Protein AF-A0A7S2TX72-F1 (afdb_monomer)

Structure (mmCIF, N/CA/C/O backbone):
data_AF-A0A7S2TX72-F1
#
_entry.id   AF-A0A7S2TX72-F1
#
loop_
_atom_site.group_PDB
_atom_site.id
_atom_site.type_symbol
_atom_site.label_atom_id
_atom_site.label_alt_id
_atom_site.label_comp_id
_atom_site.label_asym_id
_atom_site.label_entity_id
_atom_site.label_seq_id
_atom_site.pdbx_PDB_ins_code
_atom_site.Cartn_x
_atom_site.Cartn_y
_atom_site.Cartn_z
_atom_site.occupancy
_atom_site.B_iso_or_equiv
_atom_site.auth_seq_id
_atom_site.auth_comp_id
_atom_site.auth_asym_id
_atom_site.auth_atom_id
_atom_site.pdbx_PDB_model_num
ATOM 1 N N . MET A 1 1 ? -23.166 -24.183 99.548 1.00 55.03 1 MET A N 1
ATOM 2 C CA . MET A 1 1 ? -23.058 -23.152 98.494 1.00 55.03 1 MET A CA 1
ATOM 3 C C . MET A 1 1 ? -22.513 -23.726 97.187 1.00 55.03 1 MET A C 1
ATOM 5 O O . MET A 1 1 ? -23.093 -23.444 96.156 1.00 55.03 1 MET A O 1
ATOM 9 N N . GLU A 1 2 ? -21.540 -24.645 97.210 1.00 54.38 2 GLU A N 1
ATOM 10 C CA . GLU A 1 2 ? -20.914 -25.221 95.994 1.00 54.38 2 GLU A CA 1
ATOM 11 C C . GLU A 1 2 ? -21.801 -26.074 95.058 1.00 54.38 2 GLU A C 1
ATOM 13 O O . GLU A 1 2 ? -21.396 -26.366 93.934 1.00 54.38 2 GLU A O 1
ATOM 18 N N . LYS A 1 3 ? -22.979 -26.539 95.501 1.00 51.25 3 LYS A N 1
ATOM 19 C CA . LYS A 1 3 ? -23.916 -27.285 94.632 1.00 51.25 3 LYS A CA 1
ATOM 20 C C . LYS A 1 3 ? -24.693 -26.355 93.693 1.00 51.25 3 LYS A C 1
ATOM 22 O O . LYS A 1 3 ? -24.923 -26.713 92.548 1.00 51.25 3 LYS A O 1
ATOM 27 N N . PHE A 1 4 ? -25.017 -25.153 94.167 1.00 48.91 4 PHE A N 1
ATOM 28 C CA . PHE A 1 4 ? -25.791 -24.156 93.427 1.00 48.91 4 PHE A CA 1
ATOM 29 C C . PHE A 1 4 ? -24.972 -23.535 92.284 1.00 48.91 4 PHE A C 1
ATOM 31 O O . PHE A 1 4 ? -25.450 -23.404 91.166 1.00 48.91 4 PHE A O 1
ATOM 38 N N . GLU A 1 5 ? -23.687 -23.267 92.527 1.00 58.50 5 GLU A N 1
ATOM 39 C CA . GLU A 1 5 ? -22.758 -22.766 91.500 1.00 58.50 5 GLU A CA 1
ATOM 40 C C . GLU A 1 5 ? -22.446 -23.808 90.412 1.00 58.50 5 GLU A C 1
ATOM 42 O O . GLU A 1 5 ? -22.116 -23.456 89.279 1.00 58.50 5 GLU A O 1
ATOM 47 N N . ARG A 1 6 ? -22.554 -25.102 90.746 1.00 59.12 6 ARG A N 1
ATOM 48 C CA . ARG A 1 6 ? -22.407 -26.204 89.787 1.00 59.12 6 ARG A CA 1
ATOM 49 C C . ARG A 1 6 ? -23.615 -26.302 88.861 1.00 59.12 6 ARG A C 1
ATOM 51 O O . ARG A 1 6 ? -23.429 -26.414 87.654 1.00 59.12 6 ARG A O 1
ATOM 58 N N . GLU A 1 7 ? -24.818 -26.184 89.418 1.00 65.56 7 GLU A N 1
ATOM 59 C CA . GLU A 1 7 ? -26.067 -26.178 88.649 1.00 65.56 7 GLU A CA 1
ATOM 60 C C . GLU A 1 7 ? -26.154 -24.974 87.699 1.00 65.56 7 GLU A C 1
ATOM 62 O O . GLU A 1 7 ? -26.543 -25.139 86.544 1.00 65.56 7 GLU A O 1
ATOM 67 N N . ASP A 1 8 ? -25.726 -23.781 88.124 1.00 66.62 8 ASP A N 1
ATOM 68 C CA . ASP A 1 8 ? -25.697 -22.602 87.243 1.00 66.62 8 ASP A CA 1
ATOM 69 C C . ASP A 1 8 ? -24.671 -22.745 86.110 1.00 66.62 8 ASP A C 1
ATOM 71 O O . ASP A 1 8 ? -24.939 -22.373 84.967 1.00 66.62 8 ASP A O 1
ATOM 75 N N . ARG A 1 9 ? -23.514 -23.363 86.381 1.00 63.34 9 ARG A N 1
ATOM 76 C CA . ARG A 1 9 ? -22.505 -23.629 85.347 1.00 63.34 9 ARG A CA 1
ATOM 77 C C . ARG A 1 9 ? -22.974 -24.694 84.346 1.00 63.34 9 ARG A C 1
ATOM 79 O O . ARG A 1 9 ? -22.676 -24.579 83.159 1.00 63.34 9 ARG A O 1
ATOM 86 N N . GLU A 1 10 ? -23.734 -25.695 84.790 1.00 69.62 10 GLU A N 1
ATOM 87 C CA . GLU A 1 10 ? -24.364 -26.699 83.918 1.00 69.62 10 GLU A CA 1
ATOM 88 C C . GLU A 1 10 ? -25.493 -26.104 83.056 1.00 69.62 10 GLU A C 1
ATOM 90 O O . GLU A 1 10 ? -25.615 -26.443 81.875 1.00 69.62 10 GLU A O 1
ATOM 95 N N . ARG A 1 11 ? -26.271 -25.156 83.594 1.00 69.12 11 ARG A N 1
ATOM 96 C CA . ARG A 1 11 ? -27.276 -24.391 82.833 1.00 6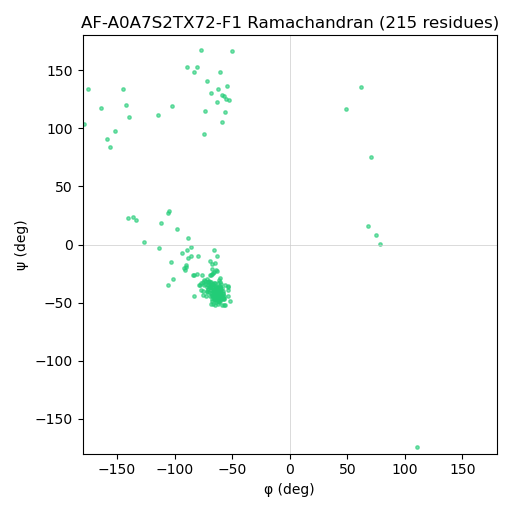9.12 11 ARG A CA 1
ATOM 97 C C . ARG A 1 11 ? -26.650 -23.482 81.775 1.00 69.12 11 ARG A C 1
ATOM 99 O O . ARG A 1 11 ? -27.145 -23.399 80.656 1.00 69.12 11 ARG A O 1
ATOM 106 N N . GLU A 1 12 ? -25.526 -22.844 82.085 1.00 70.44 12 GLU A N 1
ATOM 107 C CA . GLU A 1 12 ? -24.802 -22.024 81.108 1.00 70.44 12 GLU A CA 1
ATOM 108 C C . GLU A 1 12 ? -24.187 -22.894 79.994 1.00 70.44 12 GLU A C 1
ATOM 110 O O . GLU A 1 12 ? -24.259 -22.545 78.817 1.00 70.44 12 GLU A O 1
ATOM 115 N N . LEU A 1 13 ? -23.651 -24.072 80.339 1.00 69.81 13 LEU A N 1
ATOM 116 C CA . LEU A 1 13 ? -23.113 -25.044 79.377 1.00 69.81 13 LEU A CA 1
ATOM 117 C C . LEU A 1 13 ? -24.187 -25.622 78.448 1.00 69.81 13 LEU A C 1
ATOM 119 O O . LEU A 1 13 ? -23.927 -25.814 77.262 1.00 69.81 13 LEU A O 1
ATOM 123 N N . THR A 1 14 ? -25.383 -25.905 78.964 1.00 70.25 14 THR A N 1
ATOM 124 C CA . THR A 1 14 ? -26.517 -26.372 78.147 1.00 70.25 14 THR A CA 1
ATOM 125 C C . THR A 1 14 ? -27.001 -25.277 77.207 1.00 70.25 14 THR A C 1
ATOM 127 O O . THR A 1 14 ? -27.122 -25.531 76.014 1.00 70.25 14 THR A O 1
ATOM 130 N N . ARG A 1 15 ? -27.110 -24.033 77.685 1.00 71.25 15 ARG A N 1
ATOM 131 C CA . ARG A 1 15 ? -27.443 -22.873 76.847 1.00 71.25 15 ARG A CA 1
ATOM 132 C C . ARG A 1 15 ? -26.394 -22.591 75.766 1.00 71.25 15 ARG A C 1
ATOM 134 O O . ARG A 1 15 ? -26.743 -22.190 74.658 1.00 71.25 15 ARG A O 1
ATOM 141 N N . GLN A 1 16 ? -25.109 -22.791 76.067 1.00 67.00 16 GLN A N 1
ATOM 142 C CA . GLN A 1 16 ? -24.036 -22.682 75.072 1.00 67.00 16 GLN A CA 1
ATOM 143 C C . GLN A 1 16 ? -24.106 -23.807 74.036 1.00 67.00 16 GLN A C 1
ATOM 145 O O . GLN A 1 16 ? -23.957 -23.531 72.849 1.00 67.00 16 GLN A O 1
ATOM 150 N N . LYS A 1 17 ? -24.389 -25.046 74.457 1.00 72.25 17 LYS A N 1
ATOM 151 C CA . LYS A 1 17 ? -24.581 -26.180 73.543 1.00 72.25 17 LYS A CA 1
ATOM 152 C C . LYS A 1 17 ? -25.817 -26.023 72.658 1.00 72.25 17 LYS A C 1
ATOM 154 O O . LYS A 1 17 ? -25.730 -26.336 71.480 1.00 72.25 17 LYS A O 1
ATOM 159 N N . GLU A 1 18 ? -26.925 -25.504 73.184 1.00 71.44 18 GLU A N 1
ATOM 160 C CA . GLU A 1 18 ? -28.140 -25.220 72.407 1.00 71.44 18 GLU A CA 1
ATOM 161 C C . GLU A 1 18 ? -27.897 -24.132 71.358 1.00 71.44 18 GLU A C 1
ATOM 163 O O . GLU A 1 18 ? -28.209 -24.341 70.192 1.00 71.44 18 GLU A O 1
ATOM 168 N N . LYS A 1 19 ? -27.231 -23.025 71.720 1.00 70.44 19 LYS A N 1
ATOM 169 C CA . LYS A 1 19 ? -26.829 -21.994 70.744 1.00 70.44 19 LYS A CA 1
ATOM 170 C C . LYS A 1 19 ? -25.887 -22.533 69.670 1.00 70.44 19 LYS A C 1
ATOM 172 O O . LYS A 1 19 ? -25.960 -22.117 68.519 1.00 70.44 19 LYS A O 1
ATOM 177 N N . GLN A 1 20 ? -24.975 -23.429 70.043 1.00 62.97 20 GLN A N 1
ATOM 178 C CA . GLN A 1 20 ? -24.049 -24.043 69.096 1.00 62.97 20 GLN A CA 1
ATOM 179 C C . GLN A 1 20 ? -24.775 -25.031 68.165 1.00 62.97 20 GLN A C 1
ATOM 181 O O . GLN A 1 20 ? -24.458 -25.074 66.981 1.00 62.97 20 GLN A O 1
ATOM 186 N N . ALA A 1 21 ? -25.789 -25.742 68.671 1.00 65.38 21 ALA A N 1
ATOM 187 C CA . ALA A 1 21 ? -26.648 -26.630 67.893 1.00 65.38 21 ALA A CA 1
ATOM 188 C C . ALA A 1 21 ? -27.613 -25.873 66.959 1.00 65.38 21 ALA A C 1
ATOM 190 O O . ALA A 1 21 ? -27.825 -26.324 65.839 1.00 65.38 21 ALA A O 1
ATOM 191 N N . GLU A 1 22 ? -28.149 -24.714 67.360 1.00 62.81 22 GLU A N 1
ATOM 192 C CA . GLU A 1 22 ? -28.963 -23.852 66.481 1.00 62.81 22 GLU A CA 1
ATOM 193 C C . GLU A 1 22 ? -28.146 -23.325 65.291 1.00 62.81 22 GLU A C 1
ATOM 195 O O . GLU A 1 22 ? -28.600 -23.401 64.154 1.00 62.81 22 GLU A O 1
ATOM 200 N N . VAL A 1 23 ? -26.907 -22.872 65.523 1.00 60.38 23 VAL A N 1
ATOM 201 C CA . VAL A 1 23 ? -25.998 -22.422 64.449 1.00 60.38 23 VAL A CA 1
ATOM 202 C C . VAL A 1 23 ? -25.602 -23.575 63.516 1.00 60.38 23 VAL A C 1
ATOM 204 O O . VAL A 1 23 ? -25.399 -23.371 62.319 1.00 60.38 23 VAL A O 1
ATOM 207 N N . GLU A 1 24 ? -25.478 -24.794 64.044 1.00 59.03 24 GLU A N 1
ATOM 208 C CA . GLU A 1 24 ? -25.181 -25.989 63.248 1.00 59.03 24 GLU A CA 1
ATOM 209 C C . GLU A 1 24 ? -26.400 -26.465 62.439 1.00 59.03 24 GLU A C 1
ATOM 211 O O . GLU A 1 24 ? -26.236 -26.886 61.292 1.00 59.03 24 GLU A O 1
ATOM 216 N N . ALA A 1 25 ? -27.615 -26.321 62.979 1.00 59.06 25 ALA A N 1
ATOM 217 C CA . ALA A 1 25 ? -28.864 -26.618 62.282 1.00 59.06 25 ALA A CA 1
ATOM 218 C C . ALA A 1 25 ? -29.099 -25.662 61.098 1.00 59.06 25 ALA A C 1
ATOM 220 O O . ALA A 1 25 ? -29.320 -26.135 59.983 1.00 59.06 25 ALA A O 1
ATOM 221 N N . ASP A 1 26 ? -28.917 -24.354 61.304 1.00 57.09 26 ASP A N 1
ATOM 222 C CA . ASP A 1 26 ? -29.048 -23.312 60.267 1.00 57.09 26 ASP A CA 1
ATOM 223 C C . ASP A 1 26 ? -28.005 -23.504 59.140 1.00 57.09 26 ASP A C 1
ATOM 225 O O . ASP A 1 26 ? -28.278 -23.397 57.943 1.00 57.09 26 ASP A O 1
ATOM 229 N N . ARG A 1 27 ? -26.791 -23.942 59.506 1.00 55.19 27 ARG A N 1
ATOM 230 C CA . ARG A 1 27 ? -25.743 -24.312 58.541 1.00 55.19 27 ARG A CA 1
ATOM 231 C C . ARG A 1 27 ? -26.067 -25.591 57.763 1.00 55.19 27 ARG A C 1
ATOM 233 O O . ARG A 1 27 ? -25.634 -25.725 56.619 1.00 55.19 27 ARG A O 1
ATOM 240 N N . SER A 1 28 ? -26.769 -26.544 58.372 1.00 55.97 28 SER A N 1
ATOM 241 C CA . SER A 1 28 ? -27.140 -27.805 57.720 1.00 55.97 28 SER A CA 1
ATOM 242 C C . SER A 1 28 ? -28.285 -27.637 56.717 1.00 55.97 28 SER A C 1
ATOM 244 O O . SER A 1 28 ? -28.268 -28.288 55.674 1.00 55.97 28 SER A O 1
ATOM 246 N N . GLU A 1 29 ? -29.205 -26.702 56.968 1.00 57.62 29 GLU A N 1
ATOM 247 C CA . GLU A 1 29 ? -30.320 -26.374 56.074 1.00 57.62 29 GLU A CA 1
ATOM 248 C C . GLU A 1 29 ? -29.820 -25.687 54.790 1.00 57.62 29 GLU A C 1
ATOM 250 O O . GLU A 1 29 ? -30.125 -26.141 53.686 1.00 57.62 29 GLU A O 1
ATOM 255 N N . ALA A 1 30 ? -28.895 -24.727 54.916 1.00 53.88 30 ALA A N 1
ATOM 256 C CA . ALA A 1 30 ? -28.241 -24.071 53.776 1.00 53.88 30 ALA A CA 1
ATOM 257 C C . ALA A 1 30 ? -27.420 -25.030 52.880 1.00 53.88 30 ALA A C 1
ATOM 259 O O . ALA A 1 30 ? -27.290 -24.819 51.673 1.00 53.88 30 ALA A O 1
ATOM 260 N N . VAL A 1 31 ? -26.856 -26.106 53.443 1.00 56.62 31 VAL A N 1
ATOM 261 C CA . VAL A 1 31 ? -26.100 -27.122 52.679 1.00 56.62 31 VAL A CA 1
ATOM 262 C C . VAL A 1 31 ? -27.030 -28.119 51.976 1.00 56.62 31 VAL A C 1
ATOM 264 O O . VAL A 1 31 ? -26.643 -28.709 50.963 1.00 56.62 31 VAL A O 1
ATOM 267 N N . GLN A 1 32 ? -28.245 -28.317 52.491 1.00 53.38 32 GLN A N 1
ATOM 268 C CA . GLN A 1 32 ? -29.269 -29.145 51.856 1.00 53.38 32 GLN A CA 1
ATOM 269 C C . GLN A 1 32 ? -29.892 -28.410 50.655 1.00 53.38 32 GLN A C 1
ATOM 271 O O . GLN A 1 32 ? -30.042 -29.008 49.593 1.00 53.38 32 GLN A O 1
ATOM 276 N N . GLU A 1 33 ? -30.129 -27.100 50.780 1.00 51.88 33 GLU A N 1
ATOM 277 C CA . GLU A 1 33 ? -30.650 -26.234 49.710 1.00 51.88 33 GLU A CA 1
ATOM 278 C C . GLU A 1 33 ? -29.655 -26.070 48.540 1.00 51.88 33 GLU A C 1
ATOM 280 O O . GLU A 1 33 ? -30.043 -26.072 47.373 1.00 51.88 33 GLU A O 1
ATOM 285 N N . ALA A 1 34 ? -28.347 -26.064 48.823 1.00 55.19 34 ALA A N 1
ATOM 286 C CA . ALA A 1 34 ? -27.298 -26.047 47.797 1.00 55.19 34 ALA A CA 1
ATOM 287 C C . ALA A 1 34 ? -27.181 -27.354 46.981 1.00 55.19 34 ALA A C 1
ATOM 289 O O . ALA A 1 34 ? -26.515 -27.366 45.947 1.00 55.19 34 ALA A O 1
ATOM 290 N N . LYS A 1 35 ? -27.792 -28.461 47.428 1.00 58.03 35 LYS A N 1
ATOM 291 C CA . LYS A 1 35 ? -27.783 -29.749 46.706 1.00 58.03 35 LYS A CA 1
ATOM 292 C C . LYS A 1 35 ? -28.969 -29.928 45.756 1.00 58.03 35 LYS A C 1
ATOM 294 O O . LYS A 1 35 ? -28.861 -30.741 44.842 1.00 58.03 35 LYS A O 1
ATOM 299 N N . ASP A 1 36 ? -30.049 -29.171 45.950 1.00 47.56 36 ASP A N 1
ATOM 300 C CA . ASP A 1 36 ? -31.221 -29.161 45.061 1.00 47.56 36 ASP A CA 1
ATOM 301 C C . ASP A 1 36 ? -31.094 -28.140 43.917 1.00 47.56 36 ASP A C 1
ATOM 303 O O . ASP A 1 36 ? -31.822 -28.218 42.925 1.00 47.56 36 ASP A O 1
ATOM 307 N N . MET A 1 37 ? -30.109 -27.238 43.981 1.00 54.28 37 MET A N 1
ATOM 308 C CA . MET A 1 37 ? -29.624 -26.551 42.788 1.00 54.28 37 MET A CA 1
ATOM 309 C C . MET A 1 37 ? -28.787 -27.543 41.982 1.00 54.28 37 MET A C 1
ATOM 311 O O . MET A 1 37 ? -27.608 -27.771 42.251 1.00 54.28 37 MET A O 1
ATOM 315 N N . GLY A 1 38 ? -29.436 -28.186 41.009 1.00 50.72 38 GLY A N 1
ATOM 316 C CA . GLY A 1 38 ? -28.776 -29.020 40.008 1.00 50.72 38 GLY A CA 1
ATOM 317 C C . GLY A 1 38 ? -27.586 -28.303 39.348 1.00 50.72 38 GLY A C 1
ATOM 318 O O . GLY A 1 38 ? -27.434 -27.089 39.487 1.00 50.72 38 GLY A O 1
ATOM 319 N N . PRO A 1 39 ? -26.722 -29.036 38.623 1.00 48.78 39 PRO A N 1
ATOM 320 C CA . PRO A 1 39 ? -25.542 -28.448 38.006 1.00 48.78 39 PRO A CA 1
ATOM 321 C C . PRO A 1 39 ? -25.976 -27.299 37.097 1.00 48.78 39 PRO A C 1
ATOM 323 O O . PRO A 1 39 ? -26.658 -27.525 36.097 1.00 48.78 39 PRO A O 1
ATOM 326 N N . ILE A 1 40 ? -25.594 -26.078 37.468 1.00 52.38 40 ILE A N 1
ATOM 327 C CA . ILE A 1 40 ? -25.682 -24.904 36.605 1.00 52.38 40 ILE A CA 1
ATOM 328 C C . ILE A 1 40 ? -24.831 -25.248 35.384 1.00 52.38 40 ILE A C 1
ATOM 330 O O . ILE A 1 40 ? -23.611 -25.347 35.477 1.00 52.38 40 ILE A O 1
ATOM 334 N N . LYS A 1 41 ? -25.498 -25.553 34.272 1.00 50.31 41 LYS A N 1
ATOM 335 C CA . LYS A 1 41 ? -24.888 -26.051 33.035 1.00 50.31 41 LYS A CA 1
ATOM 336 C C . LYS A 1 41 ? -24.977 -25.041 31.889 1.00 50.31 41 LYS A C 1
ATOM 338 O O . LYS A 1 41 ? -24.840 -25.435 30.741 1.00 50.31 41 LYS A O 1
ATOM 343 N N . GLU A 1 42 ? -25.223 -23.770 32.200 1.00 48.16 42 GLU A N 1
ATOM 344 C CA . GLU A 1 42 ? -25.534 -22.731 31.204 1.00 48.16 42 GLU A CA 1
ATOM 345 C C . GLU A 1 42 ? -24.869 -21.374 31.503 1.00 48.16 42 GLU A C 1
ATOM 347 O O . GLU A 1 42 ? -25.352 -20.351 31.043 1.00 48.16 42 GLU A O 1
ATOM 352 N N . PHE A 1 43 ? -23.771 -21.323 32.268 1.00 43.72 43 PHE A N 1
ATOM 353 C CA . PHE A 1 43 ? -23.080 -20.044 32.529 1.00 43.72 43 PHE A CA 1
ATOM 354 C C . PHE A 1 43 ? -21.672 -19.940 31.919 1.00 43.72 43 PHE A C 1
ATOM 356 O O . PHE A 1 43 ? -21.049 -18.893 32.001 1.00 43.72 43 PHE A O 1
ATOM 363 N N . GLU A 1 44 ? -21.171 -20.997 31.274 1.00 46.81 44 GLU A N 1
ATOM 364 C CA . GLU A 1 44 ? -19.840 -20.984 30.639 1.00 46.81 44 GLU A CA 1
ATOM 365 C C . GLU A 1 44 ? -19.875 -20.604 29.142 1.00 46.81 44 GLU A C 1
ATOM 367 O O . GLU A 1 44 ? -18.820 -20.386 28.562 1.00 46.81 44 GLU A O 1
ATOM 372 N N . GLU A 1 45 ? -21.052 -20.467 28.512 1.00 43.94 45 GLU A N 1
ATOM 373 C CA . GLU A 1 45 ? -21.161 -20.066 27.091 1.00 43.94 45 GLU A CA 1
ATOM 374 C C . GLU A 1 45 ? -21.269 -18.537 26.879 1.00 43.94 45 GLU A C 1
ATOM 376 O O . GLU A 1 45 ? -20.954 -18.060 25.793 1.00 43.94 45 GLU A O 1
ATOM 381 N N . GLU A 1 46 ? -21.650 -17.741 27.890 1.00 41.81 46 GLU A N 1
ATOM 382 C CA . GLU A 1 46 ? -21.762 -16.272 27.745 1.00 41.81 46 GLU A CA 1
ATOM 383 C C . GLU A 1 46 ? -20.418 -15.529 27.908 1.00 41.81 46 GLU A C 1
ATOM 385 O O . GLU A 1 46 ? -20.240 -14.462 27.323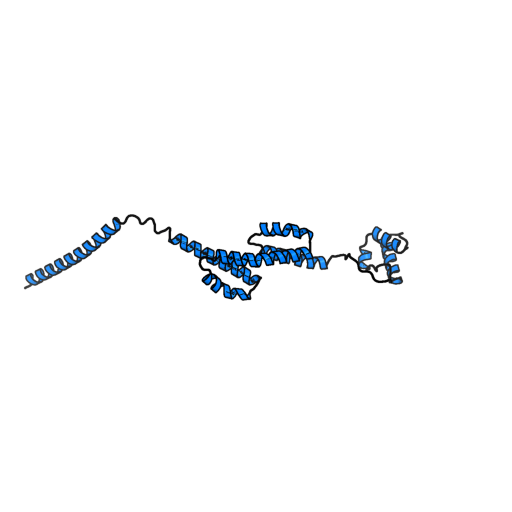 1.00 41.81 46 GLU A O 1
ATOM 390 N N . GLU A 1 47 ? -19.445 -16.078 28.648 1.00 45.88 47 GLU A N 1
ATOM 391 C CA . GLU A 1 47 ? -18.111 -15.458 28.786 1.00 45.88 47 GLU A CA 1
ATOM 392 C C . GLU A 1 47 ? -17.227 -15.650 27.534 1.00 45.88 47 GLU A C 1
ATOM 394 O O . GLU A 1 47 ? -16.386 -14.796 27.250 1.00 45.88 47 GLU A O 1
ATOM 399 N N . GLU A 1 48 ? -17.434 -16.708 26.736 1.00 46.66 48 GLU A N 1
ATOM 400 C CA . GLU A 1 48 ? -16.661 -16.946 25.502 1.00 46.66 48 GLU A CA 1
ATOM 401 C C . GLU A 1 48 ? -17.023 -15.973 24.358 1.00 46.66 48 GLU A C 1
ATOM 403 O O . GLU A 1 48 ? -16.155 -15.630 23.550 1.00 46.66 48 GLU A O 1
ATOM 408 N N . GLU A 1 49 ? -18.264 -15.472 24.287 1.00 47.84 49 GLU A N 1
ATOM 409 C CA . GLU A 1 49 ? -18.669 -14.514 23.242 1.00 47.84 49 GLU A CA 1
ATOM 410 C C . GLU A 1 49 ? -18.085 -13.103 23.460 1.00 47.84 49 GLU A C 1
ATOM 412 O O . GLU A 1 49 ? -17.772 -12.411 22.486 1.00 47.84 49 GLU A O 1
ATOM 417 N N . GLU A 1 50 ? -17.876 -12.667 24.710 1.00 50.44 50 GLU A N 1
ATOM 418 C CA . GLU A 1 50 ? -17.315 -11.334 24.985 1.00 50.44 50 GLU A CA 1
ATOM 419 C C . GLU A 1 50 ? -15.805 -11.239 24.693 1.00 50.44 50 GLU A C 1
ATOM 421 O O . GLU A 1 50 ? -15.331 -10.174 24.277 1.00 50.44 50 GLU A O 1
ATOM 426 N N . GLU A 1 51 ? -15.032 -12.322 24.846 1.00 54.19 51 GLU A N 1
ATOM 427 C CA . GLU A 1 51 ? -13.593 -12.295 24.546 1.00 54.19 51 GLU A CA 1
ATOM 428 C C . GLU A 1 51 ? -13.312 -12.177 23.033 1.00 54.19 51 GLU A C 1
ATOM 430 O O . GLU A 1 51 ? -12.466 -11.370 22.624 1.00 54.19 51 GLU A O 1
ATOM 435 N N . GLU A 1 52 ? -14.067 -12.879 22.177 1.00 57.72 52 GLU A N 1
ATOM 436 C CA . GLU A 1 52 ? -13.878 -12.875 20.713 1.00 57.72 52 GLU A CA 1
ATOM 437 C C . GLU A 1 52 ? -14.059 -11.484 20.075 1.00 57.72 52 GLU A C 1
ATOM 439 O O . GLU A 1 52 ? -13.353 -11.104 19.126 1.00 57.72 52 GLU A O 1
ATOM 444 N N . ASP A 1 53 ? -15.015 -10.704 20.578 1.00 65.75 53 ASP A N 1
ATOM 445 C CA . ASP A 1 53 ? -15.313 -9.376 20.048 1.00 65.75 53 ASP A CA 1
ATOM 446 C C . ASP A 1 53 ? -14.204 -8.370 20.379 1.00 65.75 53 ASP A C 1
ATOM 448 O O . ASP A 1 53 ? -13.881 -7.497 19.562 1.00 65.75 53 ASP A O 1
ATOM 452 N N . THR A 1 54 ? -13.539 -8.518 21.528 1.00 75.38 54 THR A N 1
ATOM 453 C CA . THR A 1 54 ? -12.415 -7.645 21.898 1.00 75.38 54 THR A CA 1
ATOM 454 C C . THR A 1 54 ? -11.178 -7.883 21.026 1.00 75.38 54 THR A C 1
ATOM 456 O O . THR A 1 54 ? -10.521 -6.916 20.615 1.00 75.38 54 THR A O 1
ATOM 459 N N . GLU A 1 55 ? -10.898 -9.132 20.639 1.00 81.44 55 GLU A N 1
ATOM 460 C CA . GLU A 1 55 ? -9.783 -9.462 19.745 1.00 81.44 55 GLU A CA 1
ATOM 461 C C . GLU A 1 55 ? -9.978 -8.885 18.335 1.00 81.44 55 GLU A C 1
ATOM 463 O O . GLU A 1 55 ? -9.058 -8.277 17.767 1.00 81.44 55 GLU A O 1
ATOM 468 N N . LYS A 1 56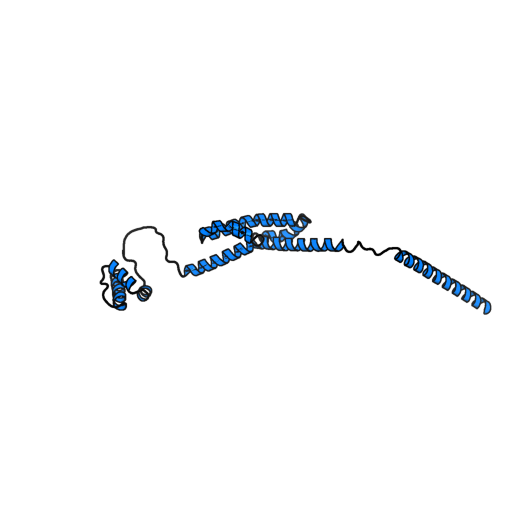 ? -11.190 -9.001 17.772 1.00 83.62 56 LYS A N 1
ATOM 469 C CA . LYS A 1 56 ? -11.528 -8.415 16.460 1.00 83.62 56 LYS A CA 1
ATOM 470 C C . LYS A 1 56 ? -11.361 -6.899 16.467 1.00 83.62 56 LYS A C 1
ATOM 472 O O . LYS A 1 56 ? -10.784 -6.334 15.533 1.00 83.62 56 LYS A O 1
ATOM 477 N N . VAL A 1 57 ? -11.813 -6.225 17.526 1.00 85.81 57 VAL A N 1
ATOM 478 C CA . VAL A 1 57 ? -11.662 -4.770 17.692 1.00 85.81 57 VAL A CA 1
ATOM 479 C C . VAL A 1 57 ? -10.186 -4.366 17.685 1.00 85.81 57 VAL A C 1
ATOM 481 O O . VAL A 1 57 ? -9.809 -3.404 17.001 1.00 85.81 57 VAL A O 1
ATOM 484 N N . GLU A 1 58 ? -9.322 -5.111 18.378 1.00 87.50 58 GLU A N 1
ATOM 485 C CA . GLU A 1 58 ? -7.879 -4.876 18.325 1.00 87.50 58 GLU A CA 1
ATOM 486 C C . GLU A 1 58 ? -7.289 -5.099 16.927 1.00 87.50 58 GLU A C 1
ATOM 488 O O . GLU A 1 58 ? -6.425 -4.327 16.492 1.00 87.50 58 GLU A O 1
ATOM 493 N N . GLU A 1 59 ? -7.724 -6.136 16.209 1.00 87.69 59 GLU A N 1
ATOM 494 C CA . GLU A 1 59 ? -7.258 -6.411 14.850 1.00 87.69 59 GLU A CA 1
ATOM 495 C C . GLU A 1 59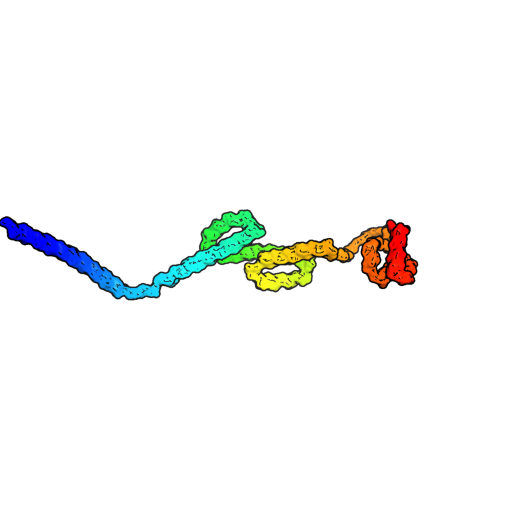 ? -7.631 -5.265 13.897 1.00 87.69 59 GLU A C 1
ATOM 497 O O . GLU A 1 59 ? -6.774 -4.769 13.155 1.00 87.69 59 GLU A O 1
ATOM 502 N N . TYR A 1 60 ? -8.871 -4.769 13.966 1.00 89.25 60 TYR A N 1
ATOM 503 C CA . TYR A 1 60 ? -9.320 -3.610 13.190 1.00 89.25 60 TYR A CA 1
ATOM 504 C C . TYR A 1 60 ? -8.525 -2.356 13.539 1.00 89.25 60 TYR A C 1
ATOM 506 O O . TYR A 1 60 ? -8.054 -1.651 12.642 1.00 89.25 60 TYR A O 1
ATOM 514 N N . ARG A 1 61 ? -8.277 -2.102 14.828 1.00 89.88 61 ARG A N 1
ATOM 515 C CA . ARG A 1 61 ? -7.436 -0.984 15.277 1.00 89.88 61 ARG A CA 1
ATOM 516 C C . ARG A 1 61 ? -6.031 -1.071 14.681 1.00 89.88 61 ARG A C 1
ATOM 518 O O . ARG A 1 61 ? -5.521 -0.070 14.166 1.00 89.88 61 ARG A O 1
ATOM 525 N N . LYS A 1 62 ? -5.408 -2.255 14.704 1.00 90.56 62 LYS A N 1
ATOM 526 C CA . LYS A 1 62 ? -4.079 -2.508 14.117 1.00 90.56 62 LYS A CA 1
ATOM 527 C C . LYS A 1 62 ? -4.097 -2.283 12.597 1.00 90.56 62 LYS A C 1
ATOM 529 O O . LYS A 1 62 ? -3.236 -1.554 12.095 1.00 90.56 62 LYS A O 1
ATOM 534 N N . LYS A 1 63 ? -5.094 -2.816 11.877 1.00 86.81 63 LYS A N 1
ATOM 535 C CA . LYS A 1 63 ? -5.281 -2.632 10.420 1.00 86.81 63 LYS A CA 1
ATOM 536 C C . LYS A 1 63 ? -5.441 -1.157 10.040 1.00 86.81 63 LYS A C 1
ATOM 538 O O . LYS A 1 63 ? -4.682 -0.643 9.215 1.00 86.81 63 LYS A O 1
ATOM 543 N N . ILE A 1 64 ? -6.361 -0.447 10.692 1.00 88.62 64 ILE A N 1
ATOM 544 C CA . ILE A 1 64 ? -6.644 0.974 10.442 1.00 88.62 64 ILE A CA 1
ATOM 545 C C . ILE A 1 64 ? -5.415 1.837 10.746 1.00 88.62 64 ILE A C 1
ATOM 547 O O . ILE A 1 64 ? -5.043 2.706 9.954 1.00 88.62 64 ILE A O 1
ATOM 551 N N . THR A 1 65 ? -4.733 1.570 11.862 1.00 90.88 65 THR A N 1
ATOM 552 C CA . THR A 1 65 ? -3.506 2.282 12.239 1.00 90.88 65 THR A CA 1
ATOM 553 C C . THR A 1 65 ? -2.409 2.102 11.193 1.00 90.88 65 THR A C 1
ATOM 555 O O . THR A 1 65 ? -1.740 3.072 10.831 1.00 90.88 65 THR A O 1
ATOM 558 N N . ALA A 1 66 ? -2.215 0.882 10.684 1.00 87.44 66 ALA A N 1
ATOM 559 C CA . ALA A 1 66 ? -1.229 0.602 9.643 1.00 87.44 66 ALA A CA 1
ATOM 560 C C . ALA A 1 66 ? -1.546 1.352 8.338 1.00 87.44 66 ALA A C 1
ATOM 562 O O . ALA A 1 66 ? -0.647 1.950 7.738 1.00 87.44 66 ALA A O 1
ATOM 563 N N . LEU A 1 67 ? -2.823 1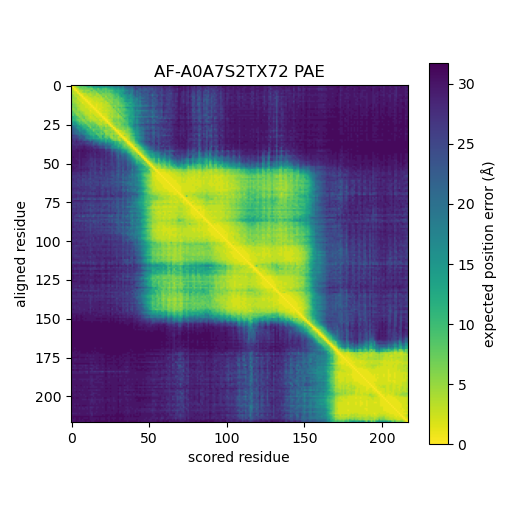.394 7.941 1.00 85.75 67 LEU A N 1
ATOM 564 C CA . LEU A 1 67 ? -3.282 2.154 6.776 1.00 85.75 67 LEU A CA 1
ATOM 565 C C . LEU A 1 67 ? -3.032 3.657 6.950 1.00 85.75 67 LEU A C 1
ATOM 567 O O . LEU A 1 67 ? -2.392 4.276 6.096 1.00 85.75 67 LEU A O 1
ATOM 571 N N . TYR A 1 68 ? -3.451 4.253 8.069 1.00 89.69 68 TYR A N 1
ATOM 572 C CA . TYR A 1 68 ? -3.229 5.682 8.291 1.00 89.69 68 TYR A CA 1
ATOM 573 C C . TYR A 1 68 ? -1.749 6.037 8.373 1.00 89.69 68 TYR A C 1
ATOM 575 O O . TYR A 1 68 ? -1.333 6.979 7.709 1.00 89.69 68 TYR A O 1
ATOM 583 N N . LYS A 1 69 ? -0.912 5.258 9.067 1.00 88.69 69 LYS A N 1
ATOM 584 C CA . LYS A 1 69 ? 0.541 5.507 9.104 1.00 88.69 69 LYS A CA 1
ATOM 585 C C . LYS A 1 69 ? 1.160 5.604 7.706 1.00 88.69 69 LYS A C 1
ATOM 587 O O . LYS A 1 69 ? 2.077 6.396 7.508 1.00 88.69 69 LYS A O 1
ATOM 592 N N . ARG A 1 70 ? 0.664 4.822 6.740 1.00 81.56 70 ARG A N 1
ATOM 593 C CA . ARG A 1 70 ? 1.204 4.788 5.375 1.00 81.56 70 ARG A CA 1
ATOM 594 C 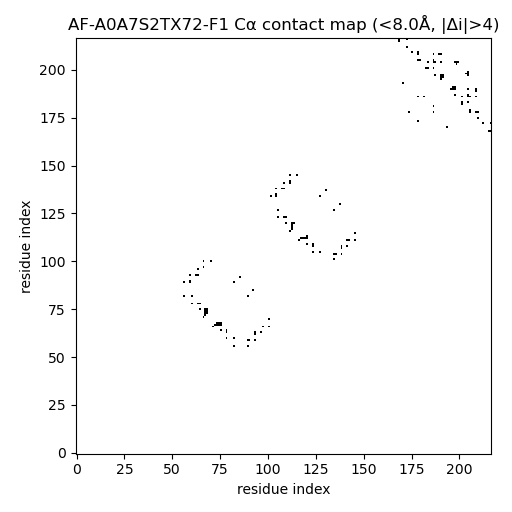C . ARG A 1 70 ? 0.663 5.896 4.477 1.00 81.56 70 ARG A C 1
ATOM 596 O O . ARG A 1 70 ? 1.434 6.481 3.722 1.00 81.56 70 ARG A O 1
ATOM 603 N N . PHE A 1 71 ? -0.644 6.148 4.511 1.00 84.44 71 PHE A N 1
ATOM 604 C CA . PHE A 1 71 ? -1.288 7.061 3.560 1.00 84.44 71 PHE A CA 1
ATOM 605 C C . PHE A 1 71 ? -1.569 8.450 4.136 1.00 84.44 71 PHE A C 1
ATOM 607 O O . PHE A 1 71 ? -1.593 9.420 3.382 1.00 84.44 71 PHE A O 1
ATOM 614 N N . ASN A 1 72 ? -1.809 8.561 5.444 1.00 86.69 72 ASN A N 1
ATOM 615 C CA . ASN A 1 72 ? -2.076 9.829 6.119 1.00 86.69 72 ASN A CA 1
ATOM 616 C C . ASN A 1 72 ? -1.730 9.759 7.625 1.00 86.69 72 ASN A C 1
ATOM 618 O O . ASN A 1 72 ? -2.621 9.521 8.451 1.00 86.69 72 ASN A O 1
ATOM 622 N N . PRO A 1 73 ? -0.456 9.970 8.006 1.00 89.56 73 PRO A N 1
ATOM 623 C CA . PRO A 1 73 ? -0.013 9.813 9.391 1.00 89.56 73 PRO A CA 1
ATOM 624 C C . PRO A 1 73 ? -0.681 10.803 10.355 1.00 89.56 73 PRO A C 1
ATOM 626 O O . PRO A 1 73 ? -0.813 10.504 11.539 1.00 89.56 73 PRO A O 1
ATOM 629 N N . SER A 1 74 ? -1.179 11.943 9.864 1.00 90.69 74 SER A N 1
ATOM 630 C CA . SER A 1 74 ? -1.908 12.924 10.677 1.00 90.69 74 SER A CA 1
ATOM 631 C C . SER A 1 74 ? -3.219 12.378 11.249 1.00 90.69 74 SER A C 1
ATOM 633 O O . SER A 1 74 ? -3.704 12.897 12.246 1.00 90.69 74 SER A O 1
ATOM 635 N N . LYS A 1 75 ? -3.790 11.327 10.645 1.00 87.81 75 LYS A N 1
ATOM 636 C CA . LYS A 1 75 ? -5.039 10.692 11.089 1.00 87.81 75 LYS A CA 1
ATOM 637 C C . LYS A 1 75 ? -4.843 9.567 12.106 1.00 87.81 75 LYS A C 1
ATOM 639 O O . LYS A 1 75 ? -5.823 9.054 12.628 1.00 87.81 75 LYS A O 1
ATOM 644 N N . VAL A 1 76 ? -3.599 9.199 12.421 1.00 89.88 76 VAL A N 1
ATOM 645 C CA . VAL A 1 76 ? -3.301 8.111 13.368 1.00 89.88 76 VAL A CA 1
ATOM 646 C C . VAL A 1 76 ? -3.764 8.453 14.789 1.00 89.88 76 VAL A C 1
ATOM 648 O O . VAL A 1 76 ? -4.255 7.576 15.488 1.00 89.88 76 VAL A O 1
ATOM 651 N N . GLY A 1 77 ? -3.668 9.722 15.201 1.00 90.75 77 GLY A N 1
ATOM 652 C CA . GLY A 1 77 ? -4.163 10.167 16.511 1.00 90.75 77 GLY A CA 1
ATOM 653 C C . GLY A 1 77 ? -5.688 10.097 16.652 1.00 90.75 77 GLY A C 1
ATOM 654 O O . GLY A 1 77 ? -6.191 9.921 17.756 1.00 90.75 77 GLY A O 1
ATOM 655 N N . ASP A 1 78 ? -6.420 10.157 15.535 1.00 90.38 78 ASP A N 1
ATOM 656 C CA . ASP A 1 78 ? -7.886 10.095 15.522 1.00 90.38 78 ASP A CA 1
ATOM 657 C C . ASP A 1 78 ? -8.414 8.652 15.650 1.00 90.38 78 ASP A C 1
ATOM 659 O O . ASP A 1 78 ? -9.619 8.458 15.820 1.00 90.38 78 ASP A O 1
ATOM 663 N N . VAL A 1 79 ? -7.544 7.634 15.556 1.00 90.44 79 VAL A N 1
ATOM 664 C CA . VAL A 1 79 ? -7.951 6.218 15.529 1.00 90.44 79 VAL A CA 1
ATOM 665 C C . VAL A 1 79 ? -8.700 5.831 16.797 1.00 90.44 79 VAL A C 1
ATOM 667 O O . VAL A 1 79 ? -9.767 5.242 16.689 1.00 90.44 79 VAL A O 1
ATOM 670 N N . GLU A 1 80 ? -8.219 6.225 17.978 1.00 90.31 80 GLU A N 1
ATOM 671 C CA . GLU A 1 80 ? -8.897 5.920 19.248 1.00 90.31 80 GLU A CA 1
ATOM 672 C C . GLU A 1 80 ? -10.324 6.481 19.288 1.00 90.31 80 GLU A C 1
ATOM 674 O O . GLU A 1 80 ? -11.273 5.781 19.637 1.00 90.31 80 GLU A O 1
ATOM 679 N N . GLY A 1 81 ? -10.497 7.732 18.852 1.00 90.31 81 GLY A N 1
ATOM 680 C CA . GLY A 1 81 ? -11.811 8.370 18.786 1.00 90.31 81 GLY A CA 1
ATOM 681 C C . GLY A 1 81 ? -12.730 7.732 17.742 1.00 90.31 81 GLY A C 1
ATOM 682 O O . GLY A 1 81 ? -13.941 7.648 17.951 1.00 90.31 81 GLY A O 1
ATOM 683 N N . LEU A 1 82 ? -12.171 7.252 16.626 1.00 89.12 82 LEU A N 1
ATOM 684 C CA . LEU A 1 82 ? -12.918 6.510 15.611 1.00 89.12 82 LEU A CA 1
ATOM 685 C C . LEU A 1 82 ? -13.378 5.148 16.133 1.00 89.12 82 LEU A C 1
ATOM 687 O O . LEU A 1 82 ? -14.545 4.820 15.938 1.00 89.12 82 LEU A O 1
ATOM 691 N N . MET A 1 83 ? -12.520 4.401 16.833 1.00 88.50 83 MET A N 1
ATOM 692 C CA . MET A 1 83 ? -12.904 3.121 17.437 1.00 88.50 83 MET A CA 1
ATOM 693 C C . MET A 1 83 ? -14.032 3.317 18.456 1.00 88.50 83 MET A C 1
ATOM 695 O O . MET A 1 83 ? -15.027 2.603 18.412 1.00 88.50 83 MET A O 1
ATOM 699 N N . LEU A 1 84 ? -13.950 4.354 19.298 1.00 88.88 84 LEU A N 1
ATOM 700 C CA . LEU A 1 84 ? -14.999 4.650 20.278 1.00 88.88 84 LEU A CA 1
ATOM 701 C C . LEU A 1 84 ? -16.335 5.030 19.613 1.00 88.88 84 LEU A C 1
ATOM 703 O O . LEU A 1 84 ? -17.402 4.590 20.033 1.00 88.88 84 LEU A O 1
ATOM 707 N N . LYS A 1 85 ? -16.285 5.851 18.556 1.00 90.94 85 LYS A N 1
ATOM 708 C CA . LYS A 1 85 ? -17.476 6.321 17.829 1.00 90.94 85 LYS A CA 1
ATOM 709 C C . LYS A 1 85 ? -18.161 5.212 17.029 1.00 90.94 85 LYS A C 1
ATOM 711 O O . LYS A 1 85 ? -19.372 5.270 16.822 1.00 90.94 85 LYS A O 1
ATOM 716 N N . TYR A 1 86 ? -17.387 4.246 16.546 1.00 89.88 86 TYR A N 1
ATOM 717 C CA . TYR A 1 86 ? -17.861 3.125 15.740 1.00 89.88 86 TYR A CA 1
ATOM 718 C C . TYR A 1 86 ? -17.884 1.811 16.529 1.00 89.88 86 TYR A C 1
ATOM 720 O O . TYR A 1 86 ? -17.812 0.756 15.907 1.00 89.88 86 TYR A O 1
ATOM 728 N N . LYS A 1 87 ? -18.035 1.866 17.863 1.00 86.06 87 LYS A N 1
ATOM 729 C CA . LYS A 1 87 ? -18.153 0.665 18.697 1.00 86.06 87 LYS A CA 1
ATOM 730 C C . LYS A 1 87 ? -19.302 -0.234 18.203 1.00 86.06 87 LYS A C 1
ATOM 732 O O . LYS A 1 87 ? -20.425 0.249 18.033 1.00 86.06 87 LYS A O 1
ATOM 737 N N . GLY A 1 88 ? -19.017 -1.505 17.928 1.00 84.19 88 GLY A N 1
ATOM 738 C CA . GLY A 1 88 ? -19.938 -2.483 17.323 1.00 84.19 88 GLY A CA 1
ATOM 739 C C . GLY A 1 88 ? -20.179 -2.308 15.811 1.00 84.19 88 GLY A C 1
ATOM 740 O O . GLY A 1 88 ? -21.085 -2.912 15.237 1.00 84.19 88 GLY A O 1
ATOM 741 N N . LYS A 1 89 ? -19.434 -1.419 15.144 1.00 87.50 89 LYS A N 1
ATOM 742 C CA . LYS A 1 89 ? -19.469 -1.153 13.689 1.00 87.50 89 LYS A CA 1
ATOM 743 C C . LYS A 1 89 ? -18.058 -1.016 13.104 1.00 87.50 89 LYS A C 1
ATOM 745 O O . LYS A 1 89 ? -17.876 -0.388 12.056 1.00 87.50 89 LYS A O 1
ATOM 750 N N . GLU A 1 90 ? -17.069 -1.595 13.766 1.00 88.88 90 GLU A N 1
ATOM 751 C CA . GLU A 1 90 ? -15.649 -1.540 13.435 1.00 88.88 90 GLU A CA 1
ATOM 752 C C . GLU A 1 90 ? -15.376 -2.182 12.076 1.00 88.88 90 GLU A C 1
ATOM 754 O O . GLU A 1 90 ? -14.608 -1.630 11.294 1.00 88.88 90 GLU A O 1
ATOM 759 N N . ASP A 1 91 ? -16.080 -3.266 11.742 1.00 87.56 91 ASP A N 1
ATOM 760 C CA . ASP A 1 91 ? -15.998 -3.915 10.428 1.00 87.56 91 ASP A CA 1
ATOM 761 C C . ASP A 1 91 ? -16.365 -2.942 9.292 1.00 87.56 91 ASP A C 1
ATOM 763 O O . ASP A 1 91 ? -15.613 -2.751 8.334 1.00 87.56 91 ASP A O 1
ATOM 767 N N . LYS A 1 92 ? -17.470 -2.198 9.451 1.00 88.25 92 LYS A N 1
ATOM 768 C CA . LYS A 1 92 ? -17.893 -1.180 8.473 1.00 88.25 92 LYS A CA 1
ATOM 769 C C . LYS A 1 92 ? -16.886 -0.037 8.373 1.00 88.25 92 LYS A C 1
ATOM 771 O O . LYS A 1 92 ? -16.648 0.472 7.276 1.00 88.25 92 LYS A O 1
ATOM 776 N N . LEU A 1 93 ? -16.313 0.382 9.503 1.00 88.62 93 LEU A N 1
ATOM 777 C CA . LEU A 1 93 ? -15.273 1.408 9.540 1.00 88.62 93 LEU A CA 1
ATOM 778 C C . LEU A 1 93 ? -14.013 0.930 8.805 1.00 88.62 93 LEU A C 1
ATOM 780 O O . LEU A 1 93 ? -13.494 1.660 7.959 1.00 88.62 93 LEU A O 1
ATOM 784 N N . CYS A 1 94 ? -13.553 -0.290 9.087 1.00 88.69 94 CYS A N 1
ATOM 785 C CA . CYS A 1 94 ? -12.385 -0.883 8.449 1.00 88.69 94 CYS A CA 1
ATOM 786 C C . CYS A 1 94 ? -12.609 -1.016 6.942 1.00 88.69 94 CYS A C 1
ATOM 788 O O . CYS A 1 94 ? -11.818 -0.480 6.170 1.00 88.69 94 CYS A O 1
ATOM 790 N N . ALA A 1 95 ? -13.738 -1.585 6.513 1.00 87.38 95 ALA A N 1
ATOM 791 C CA . ALA A 1 95 ? -14.086 -1.726 5.101 1.00 87.38 95 ALA A CA 1
ATOM 792 C C . ALA A 1 95 ? -14.179 -0.373 4.368 1.00 87.38 95 ALA A C 1
ATOM 794 O O . ALA A 1 95 ? -13.748 -0.248 3.220 1.00 87.38 95 ALA A O 1
ATOM 795 N N . ALA A 1 96 ? -14.719 0.670 5.007 1.00 88.56 96 ALA A N 1
ATOM 796 C CA . ALA A 1 96 ? -14.786 2.008 4.415 1.00 88.56 96 ALA A CA 1
ATOM 797 C C . ALA A 1 96 ? -13.392 2.632 4.235 1.00 88.56 96 ALA A C 1
ATOM 799 O O . ALA A 1 96 ? -13.105 3.245 3.201 1.00 88.56 96 ALA A O 1
ATOM 800 N N . ILE A 1 97 ? -12.520 2.471 5.232 1.00 87.81 97 ILE A N 1
ATOM 801 C CA . ILE A 1 97 ? -11.136 2.953 5.198 1.00 87.81 97 ILE A CA 1
ATOM 802 C C . ILE A 1 97 ? -10.334 2.178 4.150 1.00 87.81 97 ILE A C 1
ATOM 804 O O . ILE A 1 97 ? -9.666 2.794 3.318 1.00 87.81 97 ILE A O 1
ATOM 808 N N . GLU A 1 98 ? -10.445 0.853 4.140 1.00 85.50 98 GLU A N 1
ATOM 809 C CA . GLU A 1 98 ? -9.824 -0.020 3.148 1.00 85.50 98 GLU A CA 1
ATOM 810 C C . GLU A 1 98 ? -10.245 0.373 1.738 1.00 85.50 98 GLU A C 1
ATOM 812 O O . GLU A 1 98 ? -9.374 0.672 0.931 1.00 85.50 98 GLU A O 1
ATOM 817 N N . ASN A 1 99 ? -11.545 0.493 1.451 1.00 85.75 99 ASN A N 1
ATOM 818 C CA . ASN A 1 99 ? -12.035 0.892 0.127 1.00 85.75 99 ASN A CA 1
ATOM 819 C C . ASN A 1 99 ? -11.487 2.251 -0.325 1.00 85.75 99 ASN A C 1
ATOM 821 O O . ASN A 1 99 ? -11.111 2.423 -1.488 1.00 85.75 99 ASN A O 1
ATOM 825 N N . LYS A 1 100 ? -11.389 3.218 0.594 1.00 87.06 100 LYS A N 1
ATOM 826 C CA . LYS A 1 100 ? -10.835 4.540 0.288 1.00 87.06 100 LYS A CA 1
ATOM 827 C C . LYS A 1 100 ? -9.366 4.465 -0.130 1.00 87.06 100 LYS A C 1
ATOM 829 O O . LYS A 1 100 ? -8.963 5.146 -1.073 1.00 87.06 100 LYS A O 1
ATOM 834 N N . TYR A 1 101 ? -8.562 3.671 0.570 1.00 85.12 101 TYR A N 1
ATOM 835 C CA . TYR A 1 101 ? -7.132 3.550 0.282 1.00 85.12 101 TYR A CA 1
ATOM 836 C C . TYR A 1 101 ? -6.830 2.541 -0.832 1.00 85.12 101 TYR A C 1
ATOM 838 O O . TYR A 1 101 ? -5.868 2.731 -1.571 1.00 85.12 101 TYR A O 1
ATOM 846 N N . LEU A 1 102 ? -7.689 1.546 -1.040 1.00 83.94 102 LEU A N 1
ATOM 847 C CA . LEU A 1 102 ? -7.666 0.603 -2.158 1.00 83.94 102 LEU A CA 1
ATOM 848 C C . LEU A 1 102 ? -7.716 1.307 -3.513 1.00 83.94 102 LEU A C 1
ATOM 850 O O . LEU A 1 102 ? -6.901 1.004 -4.385 1.00 83.94 102 LEU A O 1
ATOM 854 N N . GLY A 1 103 ? -8.613 2.286 -3.673 1.00 83.81 103 GLY A N 1
ATOM 855 C CA . GLY A 1 103 ? -8.676 3.097 -4.893 1.00 83.81 103 GLY A CA 1
ATOM 856 C C . GLY A 1 103 ? -7.343 3.792 -5.190 1.00 83.81 103 GLY A C 1
ATOM 857 O O . GLY A 1 103 ? -6.822 3.702 -6.299 1.00 83.81 103 GLY A O 1
ATOM 858 N N . GLN A 1 104 ? -6.719 4.376 -4.162 1.00 85.62 104 GLN A N 1
ATOM 859 C CA . GLN A 1 104 ? -5.407 5.023 -4.293 1.00 85.62 104 GLN A CA 1
ATOM 860 C C . GLN A 1 104 ? -4.283 4.025 -4.597 1.00 85.62 104 GLN A C 1
ATOM 862 O O . GLN A 1 104 ? -3.339 4.349 -5.315 1.00 85.62 104 GLN A O 1
ATOM 867 N N . VAL A 1 105 ? -4.349 2.814 -4.036 1.00 86.81 105 VAL A N 1
ATOM 868 C CA . VAL A 1 105 ? -3.381 1.747 -4.316 1.00 86.81 105 VAL A CA 1
ATOM 869 C C . VAL A 1 105 ? -3.463 1.322 -5.777 1.00 86.81 105 VAL A C 1
ATOM 871 O O . VAL A 1 105 ? -2.424 1.242 -6.431 1.00 86.81 105 VAL A O 1
ATOM 874 N N . ARG A 1 106 ? -4.673 1.106 -6.305 1.00 88.38 106 ARG A N 1
ATOM 875 C CA . ARG A 1 106 ? -4.893 0.756 -7.714 1.00 88.38 106 ARG A CA 1
ATOM 876 C C . ARG A 1 106 ? -4.303 1.811 -8.645 1.00 88.38 106 ARG A C 1
ATOM 878 O O . ARG A 1 106 ? -3.466 1.470 -9.475 1.00 88.38 106 ARG A O 1
ATOM 885 N N . GLU A 1 107 ? -4.641 3.082 -8.436 1.00 88.88 107 GLU A N 1
ATOM 886 C CA . GLU A 1 107 ? -4.111 4.196 -9.236 1.00 88.88 107 GLU A CA 1
ATOM 887 C C . GLU A 1 107 ? -2.577 4.275 -9.193 1.00 88.88 107 GLU A C 1
ATOM 889 O O . GLU A 1 107 ? -1.925 4.486 -10.218 1.00 88.88 107 GLU A O 1
ATOM 894 N N . LYS A 1 108 ? -1.964 4.068 -8.020 1.00 87.94 108 LYS A N 1
ATOM 895 C CA . LYS A 1 108 ? -0.498 4.052 -7.892 1.00 87.94 108 LYS A CA 1
ATOM 896 C C . LYS A 1 108 ? 0.134 2.885 -8.643 1.00 87.94 108 LYS A C 1
ATOM 898 O O . LYS A 1 108 ? 1.136 3.086 -9.329 1.00 87.94 108 LYS A O 1
ATOM 903 N N . ILE A 1 109 ? -0.438 1.686 -8.535 1.00 87.75 109 ILE A N 1
ATOM 904 C CA . ILE A 1 109 ? 0.038 0.498 -9.253 1.00 87.75 109 ILE A CA 1
ATOM 905 C C . ILE A 1 109 ? -0.049 0.726 -10.767 1.00 87.75 109 ILE A C 1
ATOM 907 O O . ILE A 1 109 ? 0.933 0.498 -11.477 1.00 87.75 109 ILE A O 1
ATOM 911 N N . GLU A 1 110 ? -1.183 1.230 -11.257 1.00 89.81 110 GLU A N 1
ATOM 912 C CA . GLU A 1 110 ? -1.372 1.582 -12.666 1.00 89.81 110 GLU A CA 1
ATOM 913 C C . GLU A 1 110 ? -0.355 2.635 -13.118 1.00 89.81 110 GLU A C 1
ATOM 915 O O . GLU A 1 110 ? 0.289 2.452 -14.147 1.00 89.81 110 GLU A O 1
ATOM 920 N N . SER A 1 111 ? -0.117 3.685 -12.325 1.00 88.31 111 SER A N 1
ATOM 921 C CA . SER A 1 111 ? 0.872 4.722 -12.651 1.00 88.31 111 SER A CA 1
ATOM 922 C C . SER A 1 111 ? 2.295 4.165 -12.777 1.00 88.31 111 SER A C 1
ATOM 924 O O . SER A 1 111 ? 3.038 4.558 -13.680 1.00 88.31 111 SER A O 1
ATOM 926 N N . ILE A 1 112 ? 2.689 3.234 -11.902 1.00 87.75 112 ILE A N 1
ATOM 927 C CA . ILE A 1 112 ? 4.007 2.584 -11.968 1.00 87.75 112 ILE A CA 1
ATOM 928 C C . ILE A 1 112 ? 4.096 1.707 -13.220 1.00 87.75 112 ILE A C 1
ATOM 930 O O . ILE A 1 112 ? 5.063 1.817 -13.979 1.00 87.75 112 ILE A O 1
ATOM 934 N N . TYR A 1 113 ? 3.093 0.866 -13.483 1.00 88.69 113 TYR A N 1
ATOM 935 C CA . TYR A 1 113 ? 3.099 0.019 -14.676 1.00 88.69 113 TYR A CA 1
ATOM 936 C C . TYR A 1 113 ? 3.034 0.836 -15.963 1.00 88.69 113 TYR A C 1
ATOM 938 O O . TYR A 1 113 ? 3.781 0.547 -16.886 1.00 88.69 113 TYR A O 1
ATOM 946 N N . GLN A 1 114 ? 2.249 1.906 -16.031 1.00 88.38 114 GLN A N 1
ATOM 947 C CA . GLN A 1 114 ? 2.197 2.773 -17.206 1.00 88.38 114 GLN A CA 1
ATOM 948 C C . GLN A 1 114 ? 3.570 3.378 -17.542 1.00 88.38 114 GLN A C 1
ATOM 950 O O . GLN A 1 114 ? 3.913 3.489 -18.717 1.00 88.38 114 GLN A O 1
ATOM 955 N N . LYS A 1 115 ? 4.366 3.736 -16.525 1.00 84.75 115 LYS A N 1
ATOM 956 C CA . LYS A 1 115 ? 5.706 4.318 -16.702 1.00 84.75 115 LYS A CA 1
ATOM 957 C C . LYS A 1 115 ? 6.775 3.288 -17.065 1.00 84.75 115 LYS A C 1
ATOM 959 O O . LYS A 1 115 ? 7.641 3.598 -17.873 1.00 84.75 115 LYS A O 1
ATOM 964 N N . HIS A 1 116 ? 6.734 2.095 -16.470 1.00 83.75 116 HIS A N 1
ATOM 965 C CA . HIS A 1 116 ? 7.805 1.103 -16.621 1.00 83.75 116 HIS A CA 1
ATOM 966 C C . HIS A 1 116 ? 7.455 -0.080 -17.538 1.00 83.75 116 HIS A C 1
ATOM 968 O O . HIS A 1 116 ? 8.332 -0.615 -18.208 1.00 83.75 116 HIS A O 1
ATOM 974 N N . ASN A 1 117 ? 6.202 -0.548 -17.550 1.00 81.44 117 ASN A N 1
ATOM 975 C CA . ASN A 1 117 ? 5.744 -1.652 -18.399 1.00 81.44 117 ASN A CA 1
ATOM 976 C C . ASN A 1 117 ? 4.208 -1.639 -18.607 1.00 81.44 117 ASN A C 1
ATOM 978 O O . ASN A 1 117 ? 3.479 -2.288 -17.842 1.00 81.44 117 ASN A O 1
ATOM 982 N N . PRO A 1 118 ? 3.705 -0.969 -19.660 1.00 85.88 118 PRO A N 1
ATOM 983 C CA . PRO A 1 118 ? 2.268 -0.838 -19.898 1.00 85.88 118 PRO A CA 1
ATOM 984 C C . PRO A 1 118 ? 1.585 -2.165 -20.259 1.00 85.88 118 PRO A C 1
ATOM 986 O O . PRO A 1 118 ? 0.370 -2.274 -20.123 1.00 85.88 118 PRO A O 1
ATOM 989 N N . ALA A 1 119 ? 2.331 -3.202 -20.663 1.00 84.81 119 ALA A N 1
ATOM 990 C CA . ALA A 1 119 ? 1.749 -4.508 -20.977 1.00 84.81 119 ALA A CA 1
ATOM 991 C C . ALA A 1 119 ? 1.137 -5.197 -19.744 1.00 84.81 119 ALA A C 1
ATOM 993 O O . ALA A 1 119 ? 0.234 -6.016 -19.888 1.00 84.81 119 ALA A O 1
ATOM 994 N N . LYS A 1 120 ? 1.593 -4.843 -18.532 1.00 81.81 120 LYS A N 1
ATOM 995 C CA . LYS A 1 120 ? 1.079 -5.393 -17.268 1.00 81.81 120 LYS A CA 1
ATOM 996 C C . LYS A 1 120 ? -0.155 -4.676 -16.719 1.00 81.81 120 LYS A C 1
ATOM 998 O O . LYS A 1 120 ? -0.691 -5.120 -15.709 1.00 81.81 120 LYS A O 1
ATOM 1003 N N . LEU A 1 121 ? -0.637 -3.611 -17.367 1.00 85.44 121 LEU A N 1
ATOM 1004 C CA . LEU A 1 121 ? -1.839 -2.893 -16.922 1.00 85.44 121 LEU A CA 1
ATOM 1005 C C . LEU A 1 121 ? -3.083 -3.794 -16.911 1.00 85.44 121 LEU A C 1
ATOM 1007 O O . LEU A 1 121 ? -3.872 -3.733 -15.976 1.00 85.44 121 LEU A O 1
ATOM 1011 N N . ASN A 1 122 ? -3.205 -4.698 -17.885 1.00 87.19 122 ASN A N 1
ATOM 1012 C CA . ASN A 1 122 ? -4.329 -5.638 -17.961 1.00 87.19 122 ASN A CA 1
ATOM 1013 C C . ASN A 1 122 ? -4.323 -6.683 -16.830 1.00 87.19 122 ASN A C 1
ATOM 1015 O O . ASN A 1 122 ? -5.358 -7.265 -16.518 1.00 87.19 122 ASN A O 1
ATOM 1019 N N . ASP A 1 123 ? -3.169 -6.920 -16.200 1.00 86.19 123 ASP A N 1
ATOM 1020 C CA . ASP A 1 123 ? -3.043 -7.865 -15.090 1.00 86.19 123 ASP A CA 1
ATOM 1021 C C . ASP A 1 123 ? -3.371 -7.227 -13.731 1.00 86.19 123 ASP A C 1
ATOM 1023 O O . ASP A 1 123 ? -3.470 -7.949 -12.736 1.00 86.19 123 ASP A O 1
ATOM 1027 N N . VAL A 1 124 ? -3.533 -5.897 -13.657 1.00 86.81 124 VAL A N 1
ATOM 1028 C CA . VAL A 1 124 ? -3.711 -5.164 -12.391 1.00 86.81 124 VAL A CA 1
ATOM 1029 C C . VAL A 1 124 ? -4.950 -5.641 -11.643 1.00 86.81 124 VAL A C 1
ATOM 1031 O O . VAL A 1 124 ? -4.851 -5.955 -10.458 1.00 86.81 124 VAL A O 1
ATOM 1034 N N . ASP A 1 125 ? -6.086 -5.787 -12.323 1.00 87.69 125 ASP A N 1
ATOM 1035 C CA . ASP A 1 125 ? -7.325 -6.235 -11.677 1.00 87.69 125 ASP A CA 1
ATOM 1036 C C . ASP A 1 125 ? -7.189 -7.673 -11.137 1.00 87.69 125 ASP A C 1
ATOM 1038 O O . ASP A 1 125 ? -7.608 -7.979 -10.017 1.00 87.69 125 ASP A O 1
ATOM 1042 N N . ARG A 1 126 ? -6.499 -8.554 -11.874 1.00 89.75 126 ARG A N 1
ATOM 1043 C CA . ARG A 1 126 ? -6.202 -9.928 -11.431 1.00 89.75 126 ARG A CA 1
ATOM 1044 C C . ARG A 1 126 ? -5.245 -9.955 -10.236 1.00 89.75 126 ARG A C 1
ATOM 1046 O O . ARG A 1 126 ? -5.402 -10.783 -9.337 1.00 89.75 126 ARG A O 1
ATOM 1053 N N . LEU A 1 127 ? -4.244 -9.076 -10.226 1.00 86.31 127 LEU A N 1
ATOM 1054 C CA . LEU A 1 127 ? -3.290 -8.913 -9.128 1.00 86.31 127 LEU A CA 1
ATOM 1055 C C . LEU A 1 127 ? -3.987 -8.406 -7.864 1.00 86.31 127 LEU A C 1
ATOM 1057 O O . LEU A 1 127 ? -3.804 -9.003 -6.807 1.00 86.31 127 LEU A O 1
ATOM 1061 N N . LEU A 1 128 ? -4.824 -7.375 -7.971 1.00 86.25 128 LEU A N 1
ATOM 1062 C CA . LEU A 1 128 ? -5.594 -6.849 -6.842 1.00 86.25 128 LEU A CA 1
ATOM 1063 C C . LEU A 1 128 ? -6.521 -7.913 -6.255 1.00 86.25 128 LEU A C 1
ATOM 1065 O O . LEU A 1 128 ? -6.546 -8.095 -5.043 1.00 86.25 128 LEU A O 1
ATOM 1069 N N . HIS A 1 129 ? -7.194 -8.697 -7.101 1.00 86.94 129 HIS A N 1
ATOM 1070 C CA . HIS A 1 129 ? -8.029 -9.798 -6.627 1.00 86.94 129 HIS A CA 1
ATOM 1071 C C . HIS A 1 129 ? -7.218 -10.875 -5.886 1.00 86.94 129 HIS A C 1
ATOM 1073 O O . HIS A 1 129 ? -7.640 -11.379 -4.847 1.00 86.94 129 HIS A O 1
ATOM 1079 N N . LYS A 1 130 ? -6.026 -11.225 -6.389 1.00 86.81 130 LYS A N 1
ATOM 1080 C CA . LYS A 1 130 ? -5.149 -12.223 -5.755 1.00 86.81 130 LYS A CA 1
ATOM 1081 C C . LYS A 1 130 ? -4.565 -11.744 -4.423 1.00 86.81 130 LYS A C 1
ATOM 1083 O O . LYS A 1 130 ? -4.313 -12.563 -3.544 1.00 86.81 130 LYS A O 1
ATOM 1088 N N . PHE A 1 131 ? -4.319 -10.446 -4.292 1.00 84.88 131 PHE A N 1
ATOM 1089 C CA . PHE A 1 131 ? -3.725 -9.829 -3.107 1.00 84.88 131 PHE A CA 1
ATOM 1090 C C . PHE A 1 131 ? -4.759 -9.077 -2.263 1.00 84.88 131 PHE A C 1
ATOM 1092 O O . PHE A 1 131 ? -4.392 -8.133 -1.565 1.00 84.88 131 PHE A O 1
ATOM 1099 N N . LYS A 1 132 ? -6.028 -9.507 -2.295 1.00 79.75 132 LYS A N 1
ATOM 1100 C CA . LYS A 1 132 ? -7.091 -8.883 -1.507 1.00 79.75 132 LYS A CA 1
ATOM 1101 C C . LYS A 1 132 ? -6.744 -8.894 -0.007 1.00 79.75 132 LYS A C 1
ATOM 1103 O O . LYS A 1 132 ? -6.379 -9.940 0.530 1.00 79.75 132 LYS A O 1
ATOM 1108 N N . GLY A 1 133 ? -6.805 -7.740 0.653 1.00 76.19 133 GLY A N 1
ATOM 1109 C CA . GLY A 1 133 ? -6.368 -7.516 2.039 1.00 76.19 133 GLY A CA 1
ATOM 1110 C C . GLY A 1 133 ? -4.849 -7.356 2.232 1.00 76.19 133 GLY A C 1
ATOM 1111 O O . GLY A 1 133 ? -4.378 -7.197 3.358 1.00 76.19 133 GLY A O 1
ATOM 1112 N N . LYS A 1 134 ? -4.049 -7.421 1.158 1.00 80.81 134 LYS A N 1
ATOM 1113 C CA . LYS A 1 134 ? -2.581 -7.241 1.152 1.00 80.81 134 LYS A CA 1
ATOM 1114 C C . LYS A 1 134 ? -2.115 -6.307 0.031 1.00 80.81 134 LYS A C 1
ATOM 1116 O O . LYS A 1 134 ? -0.948 -6.320 -0.364 1.00 80.81 134 LYS A O 1
ATOM 1121 N N . GLU A 1 135 ? -2.998 -5.467 -0.481 1.00 85.00 135 GLU A N 1
ATOM 1122 C CA . GLU A 1 135 ? -2.773 -4.603 -1.640 1.00 85.00 135 GLU A CA 1
ATOM 1123 C C . GLU A 1 135 ? -1.693 -3.556 -1.353 1.00 85.00 135 GLU A C 1
ATOM 1125 O O . GLU A 1 135 ? -0.888 -3.222 -2.220 1.00 85.00 135 GLU A O 1
ATOM 1130 N N . VAL A 1 136 ? -1.604 -3.094 -0.105 1.00 81.75 136 VAL A N 1
ATOM 1131 C CA . VAL A 1 136 ? -0.543 -2.180 0.340 1.00 81.75 136 VAL A CA 1
ATOM 1132 C C . VAL A 1 136 ? 0.838 -2.841 0.249 1.00 81.75 136 VAL A C 1
ATOM 1134 O O . VAL A 1 136 ? 1.788 -2.214 -0.219 1.00 81.75 136 VAL A O 1
ATOM 1137 N N . GLN A 1 137 ? 0.946 -4.118 0.635 1.00 83.38 137 GLN A N 1
ATOM 1138 C CA . GLN A 1 137 ? 2.194 -4.884 0.519 1.00 83.38 137 GLN A CA 1
ATOM 1139 C C . GLN A 1 137 ? 2.545 -5.149 -0.949 1.00 83.38 137 GLN A C 1
ATOM 1141 O O . GLN A 1 137 ? 3.716 -5.112 -1.329 1.00 83.38 137 GLN A O 1
ATOM 1146 N N . LEU A 1 138 ? 1.533 -5.387 -1.792 1.00 86.38 138 LEU A N 1
ATOM 1147 C CA . LEU A 1 138 ? 1.713 -5.524 -3.235 1.00 86.38 138 LEU A CA 1
ATOM 1148 C C . LEU A 1 138 ? 2.293 -4.239 -3.840 1.00 86.38 138 LEU A C 1
ATOM 1150 O O . LEU A 1 138 ? 3.283 -4.312 -4.569 1.00 86.38 138 LEU A O 1
ATOM 1154 N N . LEU A 1 139 ? 1.719 -3.077 -3.517 1.00 87.81 139 LEU A N 1
ATOM 1155 C CA . LEU A 1 139 ? 2.229 -1.786 -3.975 1.00 87.81 139 LEU A CA 1
ATOM 1156 C C . LEU A 1 139 ? 3.686 -1.579 -3.549 1.00 87.81 139 LEU A C 1
ATOM 1158 O O . LEU A 1 139 ? 4.511 -1.244 -4.391 1.00 87.81 139 LEU A O 1
ATOM 1162 N N . GLU A 1 140 ? 4.030 -1.844 -2.287 1.00 86.81 140 GLU A N 1
ATOM 1163 C CA . GLU A 1 140 ? 5.410 -1.719 -1.801 1.00 86.81 140 GLU A CA 1
ATOM 1164 C C . GLU A 1 140 ? 6.372 -2.652 -2.552 1.00 86.81 140 GLU A C 1
ATOM 1166 O O . GLU A 1 140 ? 7.467 -2.249 -2.952 1.00 86.81 140 GLU A O 1
ATOM 1171 N N . ALA A 1 141 ? 5.970 -3.903 -2.780 1.00 87.38 141 ALA A N 1
ATOM 1172 C CA . ALA A 1 141 ? 6.774 -4.854 -3.532 1.00 87.38 141 ALA A CA 1
ATOM 1173 C C . ALA A 1 141 ? 7.003 -4.377 -4.974 1.00 87.38 141 ALA A C 1
ATOM 1175 O O . ALA A 1 141 ? 8.120 -4.495 -5.484 1.00 87.38 141 ALA A O 1
ATOM 1176 N N . ILE A 1 142 ? 5.976 -3.819 -5.618 1.00 88.00 142 ILE A N 1
ATOM 1177 C CA . ILE A 1 142 ? 6.053 -3.241 -6.964 1.00 88.00 142 ILE A CA 1
ATOM 1178 C C . ILE A 1 142 ? 6.973 -2.013 -6.961 1.00 88.00 142 ILE A C 1
ATOM 1180 O O . ILE A 1 142 ? 7.939 -1.992 -7.724 1.00 88.00 142 ILE A O 1
ATOM 1184 N N . GLU A 1 143 ? 6.749 -1.044 -6.069 1.00 88.06 143 GLU A N 1
ATOM 1185 C CA . GLU A 1 143 ? 7.592 0.150 -5.900 1.00 88.06 143 GLU A CA 1
ATOM 1186 C C . GLU A 1 143 ? 9.062 -0.241 -5.721 1.00 88.06 143 GLU A C 1
ATOM 1188 O O . GLU A 1 143 ? 9.934 0.250 -6.434 1.00 88.06 143 GLU A O 1
ATOM 1193 N N . LYS A 1 144 ? 9.349 -1.197 -4.833 1.00 88.62 144 LYS A N 1
ATOM 1194 C CA . LYS A 1 144 ? 10.709 -1.673 -4.557 1.00 88.62 144 LYS A CA 1
ATOM 1195 C C . LYS A 1 144 ? 11.343 -2.377 -5.755 1.00 88.62 144 LYS A C 1
ATOM 1197 O O . LYS A 1 144 ? 12.535 -2.198 -6.012 1.00 88.62 144 LYS A O 1
ATOM 1202 N N . ARG A 1 145 ? 10.578 -3.192 -6.489 1.00 86.38 145 ARG A N 1
ATOM 1203 C CA . ARG A 1 145 ? 11.055 -3.885 -7.698 1.00 86.38 145 ARG A CA 1
ATOM 1204 C C . ARG A 1 145 ? 11.422 -2.880 -8.782 1.00 86.38 145 ARG A C 1
ATOM 1206 O O . ARG A 1 145 ? 12.534 -2.954 -9.296 1.00 86.38 145 ARG A O 1
ATOM 1213 N N . TYR A 1 146 ? 10.539 -1.931 -9.074 1.00 84.62 146 TYR A N 1
ATOM 1214 C CA . TYR A 1 146 ? 10.771 -0.934 -10.117 1.00 84.62 146 TYR A CA 1
ATOM 1215 C C . TYR A 1 146 ? 11.804 0.121 -9.716 1.00 84.62 146 TYR A C 1
ATOM 1217 O O . TYR A 1 146 ? 12.621 0.497 -10.548 1.00 84.62 146 TYR A O 1
ATOM 1225 N N . ALA A 1 147 ? 11.888 0.504 -8.440 1.00 82.06 147 ALA A N 1
ATOM 1226 C CA . ALA A 1 147 ? 12.980 1.338 -7.940 1.00 82.06 147 ALA A CA 1
ATOM 1227 C C . ALA A 1 147 ? 14.343 0.648 -8.114 1.00 82.06 147 ALA A C 1
ATOM 1229 O O . ALA A 1 147 ? 15.302 1.270 -8.567 1.00 82.06 147 ALA A O 1
ATOM 1230 N N . LYS A 1 148 ? 14.435 -0.657 -7.817 1.00 80.69 148 LYS A N 1
ATOM 1231 C CA . LYS A 1 148 ? 15.659 -1.440 -8.046 1.00 80.69 148 LYS A CA 1
ATOM 1232 C C . LYS A 1 148 ? 15.992 -1.563 -9.536 1.00 80.69 148 LYS A C 1
ATOM 1234 O O . LYS A 1 148 ? 17.164 -1.454 -9.888 1.00 80.69 148 LYS A O 1
ATOM 1239 N N . MET A 1 149 ? 14.989 -1.776 -10.390 1.00 70.12 149 MET A N 1
ATOM 1240 C CA . MET A 1 149 ? 15.176 -1.848 -11.844 1.00 70.12 149 MET A CA 1
ATOM 1241 C C . MET A 1 149 ? 15.646 -0.513 -12.428 1.00 70.12 149 MET A C 1
ATOM 1243 O O . MET A 1 149 ? 16.623 -0.504 -13.165 1.00 70.12 149 MET A O 1
ATOM 1247 N N . ALA A 1 150 ? 15.073 0.615 -12.000 1.00 63.22 150 ALA A N 1
ATOM 1248 C CA . ALA A 1 150 ? 15.514 1.948 -12.418 1.00 63.22 150 ALA A CA 1
ATOM 1249 C C . ALA A 1 150 ? 16.982 2.241 -12.037 1.00 63.22 150 ALA A C 1
ATOM 1251 O O . ALA A 1 150 ? 17.679 2.992 -12.720 1.00 63.22 150 ALA A O 1
ATOM 1252 N N . ILE A 1 151 ? 17.482 1.634 -10.953 1.00 60.69 151 ILE A N 1
ATOM 1253 C CA . ILE A 1 151 ? 18.892 1.729 -10.544 1.00 60.69 151 ILE A CA 1
ATOM 1254 C C . ILE A 1 151 ? 19.788 0.820 -11.405 1.00 60.69 151 ILE A C 1
ATOM 1256 O O . ILE A 1 151 ? 20.932 1.188 -11.675 1.00 60.69 151 ILE A O 1
ATOM 1260 N N . SER A 1 152 ? 19.299 -0.341 -11.861 1.00 53.91 152 SER A N 1
ATOM 1261 C CA . SER A 1 152 ? 20.058 -1.225 -12.759 1.00 53.91 152 SER A CA 1
ATOM 1262 C C . SER A 1 152 ? 20.044 -0.769 -14.220 1.00 53.91 152 SER A C 1
ATOM 1264 O O . SER A 1 152 ? 21.066 -0.889 -14.888 1.00 53.91 152 SER A O 1
ATOM 1266 N N . GLU A 1 153 ? 18.942 -0.188 -14.698 1.00 49.91 153 GLU A N 1
ATOM 1267 C CA . GLU A 1 153 ? 18.802 0.358 -16.060 1.00 49.91 153 GLU A CA 1
ATOM 1268 C C . GLU A 1 153 ? 19.704 1.587 -16.272 1.00 49.91 153 GLU A C 1
ATOM 1270 O O . GLU A 1 153 ? 20.231 1.787 -17.360 1.00 49.91 153 GLU A O 1
ATOM 1275 N N . LYS A 1 154 ? 20.066 2.325 -15.208 1.00 46.34 154 LYS A N 1
ATOM 1276 C CA . LYS A 1 154 ? 21.125 3.354 -15.275 1.00 46.34 154 LYS A CA 1
ATOM 1277 C C . LYS A 1 154 ? 22.529 2.820 -15.604 1.00 46.34 154 LYS A C 1
ATOM 1279 O O . LYS A 1 154 ? 23.428 3.626 -15.835 1.00 46.34 154 LYS A O 1
ATOM 1284 N N . LYS A 1 155 ? 22.754 1.500 -15.612 1.00 42.28 155 LYS A N 1
ATOM 1285 C CA . LYS A 1 155 ? 24.012 0.898 -16.088 1.00 42.28 155 LYS A CA 1
ATOM 1286 C C . LYS A 1 155 ? 23.920 0.281 -17.477 1.00 42.28 155 LYS A C 1
ATOM 1288 O O . LYS A 1 155 ? 24.968 0.071 -18.078 1.00 42.28 155 LYS A O 1
ATOM 1293 N N . GLU A 1 156 ? 22.724 0.053 -18.000 1.00 43.59 156 GLU A N 1
ATOM 1294 C CA . GLU A 1 156 ? 22.517 -0.439 -19.355 1.00 43.59 156 GLU A CA 1
ATOM 1295 C C . GLU A 1 156 ? 21.163 0.052 -19.862 1.00 43.59 156 GLU A C 1
ATOM 1297 O O . GLU A 1 156 ? 20.139 -0.580 -19.623 1.00 43.59 156 GLU A O 1
ATOM 1302 N N . GLU A 1 157 ? 21.166 1.145 -20.623 1.00 37.81 157 GLU A N 1
ATOM 1303 C CA . GLU A 1 157 ? 20.182 1.287 -21.686 1.00 37.81 157 GLU A CA 1
ATOM 1304 C C . GLU A 1 157 ? 20.818 1.960 -22.915 1.00 37.81 157 GLU A C 1
ATOM 1306 O O . GLU A 1 157 ? 21.346 3.072 -22.815 1.00 37.81 157 GLU A O 1
ATOM 1311 N N . PRO A 1 158 ? 20.823 1.286 -24.081 1.00 35.75 158 PRO A N 1
ATOM 1312 C CA . PRO A 1 158 ? 20.986 1.941 -25.364 1.00 35.75 158 PRO A CA 1
ATOM 1313 C C . PRO A 1 158 ? 19.683 2.675 -25.700 1.00 35.75 158 PRO A C 1
ATOM 1315 O O . PRO A 1 158 ? 18.639 2.063 -25.927 1.00 35.75 158 PRO A O 1
ATOM 1318 N N . GLU A 1 159 ? 19.765 4.000 -25.760 1.00 39.16 159 GLU A N 1
ATOM 1319 C CA . GLU A 1 159 ? 18.681 4.871 -26.196 1.00 39.16 159 GLU A CA 1
ATOM 1320 C C . GLU A 1 159 ? 18.226 4.539 -27.625 1.00 39.16 159 GLU A C 1
ATOM 1322 O O . GLU A 1 159 ? 19.007 4.564 -28.578 1.00 39.16 159 GLU A O 1
ATOM 1327 N N . LYS A 1 160 ? 16.916 4.352 -27.813 1.00 35.06 160 LYS A N 1
ATOM 1328 C CA . LYS A 1 160 ? 16.248 4.723 -29.067 1.00 35.06 160 LYS A CA 1
ATOM 1329 C C . LYS A 1 160 ? 14.882 5.340 -28.775 1.00 35.06 160 LYS A C 1
ATOM 1331 O O . LYS A 1 160 ? 13.926 4.613 -28.527 1.00 35.06 160 LYS A O 1
ATOM 1336 N N . LYS A 1 161 ? 14.759 6.656 -28.999 1.00 35.00 161 LYS A N 1
ATOM 1337 C CA . LYS A 1 161 ? 13.997 7.215 -30.142 1.00 35.00 161 LYS A CA 1
ATOM 1338 C C . LYS A 1 161 ? 14.031 8.759 -30.197 1.00 35.00 161 LYS A C 1
ATOM 1340 O O . LYS A 1 161 ? 13.268 9.437 -29.529 1.00 35.00 161 LYS A O 1
ATOM 1345 N N . LYS A 1 162 ? 14.856 9.243 -31.136 1.00 35.22 162 LYS A N 1
ATOM 1346 C CA . LYS A 1 162 ? 14.650 10.319 -32.135 1.00 35.22 162 LYS A CA 1
ATOM 1347 C C . LYS A 1 162 ? 14.075 11.682 -31.694 1.00 35.22 162 LYS A C 1
ATOM 1349 O O . LYS A 1 162 ? 12.865 11.831 -31.547 1.00 35.22 162 LYS A O 1
ATOM 1354 N N . LYS A 1 163 ? 14.900 12.725 -31.864 1.00 31.33 163 LYS A N 1
ATOM 1355 C CA . LYS A 1 163 ? 14.495 13.993 -32.504 1.00 31.33 163 LYS A CA 1
ATOM 1356 C C . LYS A 1 163 ? 15.670 14.572 -33.313 1.00 31.33 163 LYS A C 1
ATOM 1358 O O . LYS A 1 163 ? 16.803 14.530 -32.858 1.00 31.33 163 LYS 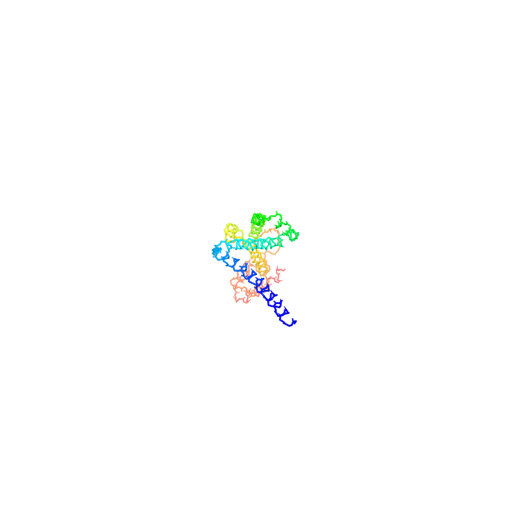A O 1
ATOM 1363 N N . LYS A 1 164 ? 15.386 15.010 -34.544 1.00 34.66 164 LYS A N 1
ATOM 1364 C CA . LYS A 1 164 ? 16.327 15.592 -35.521 1.00 34.66 164 LYS A CA 1
ATOM 1365 C C . LYS A 1 164 ? 16.760 17.004 -35.103 1.00 34.66 164 LYS A C 1
ATOM 1367 O O . LYS A 1 164 ? 15.862 17.772 -34.782 1.00 34.66 164 LYS A O 1
ATOM 1372 N N . THR A 1 165 ? 18.037 17.343 -35.302 1.00 29.25 165 THR A N 1
ATOM 1373 C CA . THR A 1 165 ? 18.516 18.623 -35.875 1.00 29.25 165 THR A CA 1
ATOM 1374 C C . THR A 1 165 ? 19.980 18.482 -36.320 1.00 29.25 165 THR A C 1
ATOM 1376 O O . THR A 1 165 ? 20.836 18.194 -35.499 1.00 29.25 165 THR A O 1
ATOM 1379 N N . GLU A 1 166 ? 20.178 18.659 -37.630 1.00 39.00 166 GLU A N 1
ATOM 1380 C CA . GLU A 1 166 ? 21.270 19.358 -38.339 1.00 39.00 166 GLU A CA 1
ATOM 1381 C C . GLU A 1 166 ? 22.744 18.900 -38.231 1.00 39.00 166 GLU A C 1
ATOM 1383 O O . GLU A 1 166 ? 23.263 18.519 -37.194 1.00 39.00 166 GLU A O 1
ATOM 1388 N N . LYS A 1 167 ? 23.371 18.885 -39.415 1.00 45.94 167 LYS A N 1
ATOM 1389 C CA . LYS A 1 167 ? 24.622 18.230 -39.817 1.00 45.94 167 LYS A CA 1
ATOM 1390 C C . LYS A 1 167 ? 25.864 18.845 -39.164 1.00 45.94 167 LYS A C 1
ATOM 1392 O O . LYS A 1 167 ? 26.068 20.036 -39.335 1.00 45.94 167 LYS A O 1
ATOM 1397 N N . GLU A 1 168 ? 26.714 17.999 -38.578 1.00 44.19 168 GLU A N 1
ATOM 1398 C CA . GLU A 1 168 ? 28.180 17.947 -38.755 1.00 44.19 168 GLU A CA 1
ATOM 1399 C C . GLU A 1 168 ? 28.745 16.729 -37.979 1.00 44.19 168 GLU A C 1
ATOM 1401 O O . GLU A 1 168 ? 28.344 16.455 -36.851 1.00 44.19 168 GLU A O 1
ATOM 1406 N N . SER A 1 169 ? 29.633 15.958 -38.621 1.00 44.31 169 SER A N 1
ATOM 1407 C CA . SER A 1 169 ? 30.115 14.596 -38.278 1.00 44.31 169 SER A CA 1
ATOM 1408 C C . SER A 1 169 ? 29.090 13.453 -38.459 1.00 44.31 169 SER A C 1
ATOM 1410 O O . SER A 1 169 ? 28.530 12.885 -37.528 1.00 44.31 169 SER A O 1
ATOM 1412 N N . GLU A 1 170 ? 28.852 13.063 -39.716 1.00 52.62 170 GLU A N 1
ATOM 1413 C CA . GLU A 1 170 ? 27.922 11.977 -40.098 1.00 52.62 170 GLU A CA 1
ATOM 1414 C C . GLU A 1 170 ? 28.356 10.572 -39.621 1.00 52.62 170 GLU A C 1
ATOM 1416 O O . GLU A 1 170 ? 27.604 9.605 -39.734 1.00 52.62 170 GLU A O 1
ATOM 1421 N N . PHE A 1 171 ? 29.534 10.452 -39.008 1.00 57.91 171 PHE A N 1
ATOM 1422 C CA . PHE A 1 171 ? 29.994 9.222 -38.380 1.00 57.91 171 PHE A CA 1
ATOM 1423 C C . PHE A 1 171 ? 30.126 9.410 -36.876 1.00 57.91 171 PHE A C 1
ATOM 1425 O O . PHE A 1 171 ? 31.023 10.093 -36.396 1.00 57.91 171 PHE A O 1
ATOM 1432 N N . GLU A 1 172 ? 29.253 8.734 -36.134 1.00 69.62 172 GLU A N 1
ATOM 1433 C CA . GLU A 1 172 ? 29.254 8.722 -34.674 1.00 69.62 172 GLU A CA 1
ATOM 1434 C C . GLU A 1 172 ? 30.646 8.333 -34.135 1.00 69.62 172 GLU A C 1
ATOM 1436 O O . GLU A 1 172 ? 31.210 7.295 -34.514 1.00 69.62 172 GLU A O 1
ATOM 1441 N N . TYR A 1 173 ? 31.218 9.188 -33.279 1.00 80.62 173 TYR A N 1
ATOM 1442 C CA . TYR A 1 173 ? 32.469 8.917 -32.574 1.00 80.62 173 TYR A CA 1
ATOM 1443 C C . TYR A 1 173 ? 32.282 7.716 -31.639 1.00 80.62 173 TYR A C 1
ATOM 1445 O O . TYR A 1 173 ? 31.435 7.708 -30.744 1.00 80.62 173 TYR A O 1
ATOM 1453 N N . ILE A 1 174 ? 33.099 6.682 -31.828 1.00 84.19 174 ILE A N 1
ATOM 1454 C CA . ILE A 1 174 ? 33.042 5.435 -31.063 1.00 84.19 174 ILE A CA 1
ATOM 1455 C C . ILE A 1 174 ? 34.169 5.475 -30.039 1.00 84.19 174 ILE A C 1
ATOM 1457 O O . ILE A 1 174 ? 35.341 5.497 -30.390 1.00 84.19 174 ILE A O 1
ATOM 1461 N N . LYS A 1 175 ? 33.823 5.422 -28.751 1.00 87.19 175 LYS A N 1
ATOM 1462 C CA . LYS A 1 175 ? 34.818 5.452 -27.669 1.00 87.19 175 LYS A CA 1
ATOM 1463 C C . LYS A 1 175 ? 35.883 4.345 -27.857 1.00 87.19 175 LYS A C 1
ATOM 1465 O O . LYS A 1 175 ? 35.500 3.186 -28.053 1.00 87.19 175 LYS A O 1
ATOM 1470 N N . PRO A 1 176 ? 37.190 4.620 -27.663 1.00 84.50 176 PRO A N 1
ATOM 1471 C CA . PRO A 1 176 ? 38.266 3.640 -27.891 1.00 84.50 176 PRO A CA 1
ATOM 1472 C C . PRO A 1 176 ? 38.118 2.326 -27.104 1.00 84.50 176 PRO A C 1
ATOM 1474 O O . PRO A 1 176 ? 38.408 1.235 -27.601 1.00 84.50 176 PRO A O 1
ATOM 1477 N N . LEU A 1 177 ? 37.591 2.401 -25.876 1.00 86.62 177 LEU A N 1
ATOM 1478 C CA . LEU A 1 177 ? 37.305 1.219 -25.052 1.00 86.62 177 LEU A CA 1
ATOM 1479 C C . LEU A 1 177 ? 36.255 0.295 -25.685 1.00 86.62 177 LEU A C 1
ATOM 1481 O O . LEU A 1 177 ? 36.323 -0.926 -25.518 1.00 86.62 177 LEU A O 1
ATOM 1485 N N . LEU A 1 178 ? 35.292 0.867 -26.410 1.00 86.62 178 LEU A N 1
ATOM 1486 C CA . LEU A 1 178 ? 34.264 0.115 -27.116 1.00 86.62 178 LEU A CA 1
ATOM 1487 C C . LEU A 1 178 ? 34.850 -0.534 -28.374 1.00 86.62 178 LEU A C 1
ATOM 1489 O O . LEU A 1 178 ? 34.652 -1.734 -28.558 1.00 86.62 178 LEU A O 1
ATOM 1493 N N . ILE A 1 179 ? 35.670 0.191 -29.146 1.00 89.44 179 ILE A N 1
ATOM 1494 C CA . ILE A 1 179 ? 36.395 -0.335 -30.321 1.00 89.44 179 ILE A CA 1
ATOM 1495 C C . ILE A 1 179 ? 37.206 -1.582 -29.954 1.00 89.44 179 ILE A C 1
ATOM 1497 O O . ILE A 1 179 ? 37.103 -2.615 -30.618 1.00 89.44 179 ILE A O 1
ATOM 1501 N N . LYS A 1 180 ? 37.917 -1.552 -28.819 1.00 90.88 180 LYS A N 1
ATOM 1502 C CA . LYS A 1 180 ? 38.696 -2.697 -28.318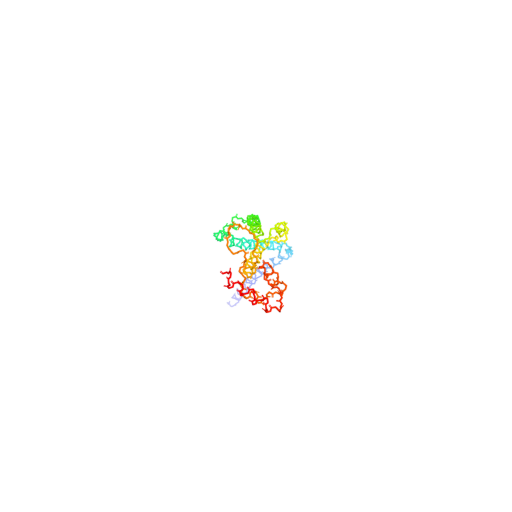 1.00 90.88 180 LYS A CA 1
ATOM 1503 C C . LYS A 1 180 ? 37.839 -3.940 -28.030 1.00 90.88 180 LYS A C 1
ATOM 1505 O O . LYS A 1 180 ? 38.291 -5.080 -28.197 1.00 90.88 180 LYS A O 1
ATOM 1510 N N . ARG A 1 181 ? 36.584 -3.740 -27.617 1.00 90.44 181 ARG A N 1
ATOM 1511 C CA . ARG A 1 181 ? 35.622 -4.806 -27.284 1.00 90.44 181 ARG A CA 1
ATOM 1512 C C . ARG A 1 181 ? 34.786 -5.271 -28.480 1.00 90.44 181 ARG A C 1
ATOM 1514 O O . ARG A 1 181 ? 34.243 -6.373 -28.420 1.00 90.44 181 ARG A O 1
ATOM 1521 N N . MET A 1 182 ? 34.711 -4.498 -29.564 1.00 90.81 182 MET A N 1
ATOM 1522 C CA . MET A 1 182 ? 33.932 -4.849 -30.757 1.00 90.81 182 MET A CA 1
ATOM 1523 C C . MET A 1 182 ? 34.414 -6.158 -31.388 1.00 90.81 182 MET A C 1
ATOM 1525 O O . MET A 1 182 ? 35.589 -6.525 -31.312 1.00 90.81 182 MET A O 1
ATOM 1529 N N . LYS A 1 183 ? 33.488 -6.901 -31.999 1.00 92.25 183 LYS A N 1
ATOM 1530 C CA . LYS A 1 183 ? 33.804 -8.131 -32.739 1.00 92.25 183 LYS A CA 1
ATOM 1531 C C . LYS A 1 183 ? 34.327 -7.772 -34.142 1.00 92.25 183 LYS A C 1
ATOM 1533 O O . LYS A 1 183 ? 33.937 -6.734 -34.670 1.00 92.25 183 LYS A O 1
ATOM 1538 N N . PRO A 1 184 ? 35.164 -8.620 -34.775 1.00 93.06 184 PRO A N 1
ATOM 1539 C CA . PRO A 1 184 ? 35.764 -8.314 -36.076 1.00 93.06 184 PRO A CA 1
ATOM 1540 C C . PRO A 1 184 ? 34.764 -7.921 -37.172 1.00 93.06 184 PRO A C 1
ATOM 1542 O O . PRO A 1 184 ? 35.058 -7.012 -37.932 1.00 93.06 184 PRO A O 1
ATOM 1545 N N . HIS A 1 185 ? 33.587 -8.557 -37.249 1.00 93.44 185 HIS A N 1
ATOM 1546 C CA . HIS A 1 185 ? 32.570 -8.191 -38.247 1.00 93.44 185 HIS A CA 1
ATOM 1547 C C . HIS A 1 185 ? 32.046 -6.764 -38.033 1.00 93.44 185 HIS A C 1
ATOM 1549 O O . HIS A 1 185 ? 32.027 -5.989 -38.975 1.00 93.44 185 HIS A O 1
ATOM 1555 N N . VAL A 1 186 ? 31.770 -6.377 -36.784 1.00 92.31 186 VAL A N 1
ATOM 1556 C CA . VAL A 1 186 ? 31.296 -5.025 -36.442 1.00 92.31 186 VAL A CA 1
ATOM 1557 C C . VAL A 1 186 ? 32.349 -3.962 -36.774 1.00 92.31 186 VAL A C 1
ATOM 1559 O O . VAL A 1 186 ? 32.010 -2.874 -37.221 1.00 92.31 186 VAL A O 1
ATOM 1562 N N . LEU A 1 187 ? 33.637 -4.272 -36.581 1.00 93.12 187 LEU A N 1
ATOM 1563 C CA . LEU A 1 187 ? 34.727 -3.380 -36.988 1.00 93.12 187 LEU A CA 1
ATOM 1564 C C . LEU A 1 187 ? 34.799 -3.237 -38.515 1.00 93.12 187 LEU A C 1
ATOM 1566 O O . LEU A 1 187 ? 35.033 -2.140 -39.009 1.00 93.12 187 LEU A O 1
ATOM 1570 N N . LYS A 1 188 ? 34.577 -4.324 -39.267 1.00 94.94 188 LYS A N 1
ATOM 1571 C CA . LYS A 1 188 ? 34.526 -4.275 -40.736 1.00 94.94 188 LYS A CA 1
ATOM 1572 C C . LYS A 1 188 ? 33.339 -3.457 -41.233 1.00 94.94 188 LYS A C 1
ATOM 1574 O O . LYS A 1 188 ? 33.530 -2.667 -42.146 1.00 94.94 188 LYS A O 1
ATOM 1579 N N . ASP A 1 189 ? 32.168 -3.614 -40.625 1.00 92.44 189 ASP A N 1
ATOM 1580 C CA . ASP A 1 189 ? 30.977 -2.835 -40.971 1.00 92.44 189 ASP A CA 1
ATOM 1581 C C . ASP A 1 189 ? 31.224 -1.342 -40.704 1.00 92.44 189 ASP A C 1
ATOM 1583 O O . ASP A 1 189 ? 31.088 -0.524 -41.607 1.00 92.44 189 ASP A O 1
ATOM 1587 N N . ALA A 1 190 ? 31.751 -1.002 -3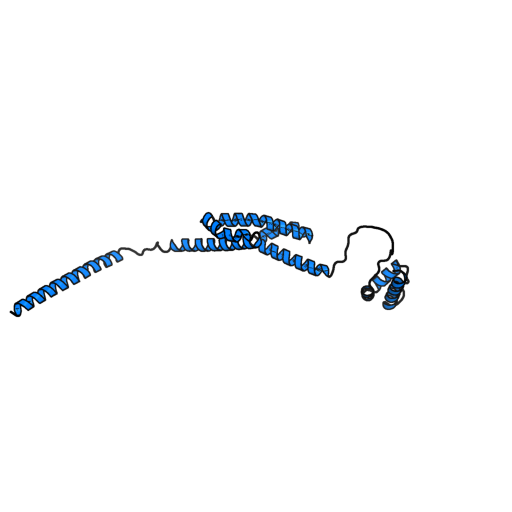9.520 1.00 90.88 190 ALA A N 1
ATOM 1588 C CA . ALA A 1 190 ? 32.084 0.376 -39.157 1.00 90.88 190 ALA A CA 1
ATOM 1589 C C . ALA A 1 190 ? 33.130 1.022 -40.085 1.00 90.88 190 ALA A C 1
ATOM 1591 O O . ALA A 1 190 ? 33.042 2.217 -40.371 1.00 90.88 190 ALA A O 1
ATOM 1592 N N . LEU A 1 191 ? 34.119 0.253 -40.550 1.00 92.94 191 LEU A N 1
ATOM 1593 C CA . LEU A 1 191 ? 35.101 0.711 -41.535 1.00 92.94 191 LEU A CA 1
ATOM 1594 C C . LEU A 1 191 ? 34.479 0.852 -42.929 1.00 92.94 191 LEU A C 1
ATOM 1596 O O . LEU A 1 191 ? 34.747 1.838 -43.606 1.00 92.94 191 LEU A O 1
ATOM 1600 N N . LYS A 1 192 ? 33.624 -0.089 -43.345 1.00 93.06 192 LYS A N 1
ATOM 1601 C CA . LYS A 1 192 ? 32.948 -0.074 -44.648 1.00 93.06 192 LYS A CA 1
ATOM 1602 C C . LYS A 1 192 ? 32.011 1.121 -44.788 1.00 93.06 192 LYS A C 1
ATOM 1604 O O . LYS A 1 192 ? 32.028 1.768 -45.831 1.00 93.06 192 LYS A O 1
ATOM 1609 N N . ASP A 1 193 ? 31.261 1.437 -43.736 1.00 88.62 193 ASP A N 1
ATOM 1610 C CA . ASP A 1 193 ? 30.380 2.607 -43.699 1.00 88.62 193 ASP A CA 1
ATOM 1611 C C . ASP A 1 193 ? 31.175 3.906 -43.896 1.00 88.62 193 ASP A C 1
ATOM 1613 O O . ASP A 1 193 ? 30.704 4.825 -44.554 1.00 88.62 193 ASP A O 1
ATOM 1617 N N . ARG A 1 194 ? 32.416 3.945 -43.395 1.00 88.00 194 ARG A N 1
ATOM 1618 C CA . ARG A 1 194 ? 33.368 5.064 -43.513 1.00 88.00 194 ARG A CA 1
ATOM 1619 C C . ARG A 1 194 ? 34.241 5.007 -44.774 1.00 88.00 194 ARG A C 1
ATOM 1621 O O . ARG A 1 194 ? 35.171 5.795 -44.912 1.00 88.00 194 ARG A O 1
ATOM 1628 N N . GLY A 1 195 ? 33.994 4.055 -45.678 1.00 89.69 195 GLY A N 1
ATOM 1629 C CA . GLY A 1 195 ? 34.778 3.875 -46.905 1.00 89.69 195 GLY A CA 1
ATOM 1630 C C . GLY A 1 195 ? 36.222 3.394 -46.692 1.00 89.69 195 GLY A C 1
ATOM 1631 O O . GLY A 1 195 ? 37.040 3.489 -47.604 1.00 89.69 195 GLY A O 1
ATOM 1632 N N . LEU A 1 196 ? 36.556 2.871 -45.509 1.00 90.38 196 LEU A N 1
ATOM 1633 C CA . LEU A 1 196 ? 37.886 2.368 -45.158 1.00 90.38 196 LEU A CA 1
ATOM 1634 C C . LEU A 1 196 ? 38.044 0.880 -45.507 1.00 90.38 196 LEU A C 1
ATOM 1636 O O . LEU A 1 196 ? 37.098 0.091 -45.484 1.00 90.38 196 LEU A O 1
ATOM 1640 N N . SER A 1 197 ? 39.286 0.465 -45.770 1.00 93.81 197 SER A N 1
ATOM 1641 C CA . SER A 1 197 ? 39.617 -0.938 -46.052 1.00 93.81 197 SER A CA 1
ATOM 1642 C C . SER A 1 197 ? 39.307 -1.863 -44.866 1.00 93.81 197 SER A C 1
ATOM 1644 O O . SER A 1 197 ? 39.703 -1.602 -43.728 1.00 93.81 197 SER A O 1
ATOM 1646 N N . THR A 1 198 ? 38.668 -3.004 -45.147 1.00 94.00 198 THR A N 1
ATOM 1647 C CA . THR A 1 198 ? 38.299 -4.042 -44.165 1.00 94.00 198 THR A CA 1
ATOM 1648 C C . THR A 1 198 ? 39.292 -5.212 -44.106 1.00 94.00 198 THR A C 1
ATOM 1650 O O . THR A 1 198 ? 38.967 -6.277 -43.569 1.00 94.00 198 THR A O 1
ATOM 1653 N N . GLN A 1 199 ? 40.474 -5.059 -44.710 1.00 92.62 199 GLN A N 1
ATOM 1654 C CA . GLN A 1 199 ? 41.526 -6.080 -44.742 1.00 92.62 199 GLN A CA 1
ATOM 1655 C C . GLN A 1 199 ? 42.380 -6.054 -43.463 1.00 92.62 199 GLN A C 1
ATOM 1657 O O . GLN A 1 199 ? 42.599 -4.989 -42.874 1.00 92.62 199 GLN A O 1
ATOM 1662 N N . GLY A 1 200 ? 42.879 -7.228 -43.064 1.00 93.56 200 GLY A N 1
ATOM 1663 C CA . GLY A 1 200 ? 43.782 -7.406 -41.922 1.00 93.56 200 GLY A CA 1
ATOM 1664 C C . GLY A 1 200 ? 43.171 -8.127 -40.717 1.00 93.56 200 GLY A C 1
ATOM 1665 O O . GLY A 1 200 ? 42.048 -8.643 -40.750 1.00 93.56 200 GLY A O 1
ATOM 1666 N N . THR A 1 201 ? 43.954 -8.188 -39.644 1.00 94.94 201 THR A N 1
ATOM 1667 C CA . THR A 1 201 ? 43.570 -8.762 -38.354 1.00 94.94 201 THR A CA 1
ATOM 1668 C C . THR A 1 201 ? 42.669 -7.809 -37.572 1.00 94.94 201 THR A C 1
ATOM 1670 O O . THR A 1 201 ? 42.545 -6.627 -37.882 1.00 94.94 201 THR A O 1
ATOM 1673 N N . LYS A 1 202 ? 42.039 -8.305 -36.500 1.00 93.44 202 LYS A N 1
ATOM 1674 C CA . LYS A 1 202 ? 41.173 -7.487 -35.636 1.00 93.44 202 LYS A CA 1
ATOM 1675 C C . LYS A 1 202 ? 41.879 -6.219 -35.128 1.00 93.44 202 LYS A C 1
ATOM 1677 O O . LYS A 1 202 ? 41.232 -5.186 -35.022 1.00 93.44 202 LYS A O 1
ATOM 1682 N N . LYS A 1 203 ? 43.178 -6.312 -34.825 1.00 94.19 203 LYS A N 1
ATOM 1683 C CA . LYS A 1 203 ? 43.989 -5.181 -34.365 1.00 94.19 203 LYS A CA 1
ATOM 1684 C C . LYS A 1 203 ? 44.136 -4.130 -35.469 1.00 94.19 203 LYS A C 1
ATOM 1686 O O . LYS A 1 203 ? 43.836 -2.974 -35.219 1.00 94.19 203 LYS A O 1
ATOM 1691 N N . ASP A 1 204 ? 44.436 -4.556 -36.695 1.00 94.94 204 ASP A N 1
ATOM 1692 C CA . ASP A 1 204 ? 44.555 -3.653 -37.850 1.00 94.94 204 ASP A CA 1
ATOM 1693 C C . ASP A 1 204 ? 43.245 -2.903 -38.137 1.00 94.94 204 ASP A C 1
ATOM 1695 O O . ASP A 1 204 ? 43.263 -1.740 -38.529 1.00 94.94 204 ASP A O 1
ATOM 1699 N N . LEU A 1 205 ? 42.095 -3.556 -37.922 1.00 95.56 205 LEU A N 1
ATOM 1700 C CA . LEU A 1 205 ? 40.781 -2.921 -38.065 1.00 95.56 205 LEU A CA 1
ATOM 1701 C C . LEU A 1 205 ? 40.505 -1.899 -36.949 1.00 95.56 205 LEU A C 1
ATOM 1703 O O . LEU A 1 205 ? 39.912 -0.858 -37.215 1.00 95.56 205 LEU A O 1
ATOM 1707 N N . MET A 1 206 ? 40.915 -2.190 -35.709 1.00 93.88 206 MET A N 1
ATOM 1708 C CA . MET A 1 206 ? 40.779 -1.254 -34.586 1.00 93.88 206 MET A CA 1
ATOM 1709 C C . MET A 1 206 ? 41.662 -0.028 -34.774 1.00 93.88 206 MET A C 1
ATOM 1711 O O . MET A 1 206 ? 41.157 1.085 -34.688 1.00 93.88 206 MET A O 1
ATOM 1715 N N . ASP A 1 207 ? 42.949 -0.237 -35.049 1.00 94.25 207 ASP A N 1
ATOM 1716 C CA . ASP A 1 207 ? 43.934 0.837 -35.175 1.00 94.25 207 ASP A CA 1
ATOM 1717 C C . ASP A 1 207 ? 43.548 1.771 -36.332 1.00 94.25 207 ASP A C 1
ATOM 1719 O O . ASP A 1 207 ? 43.598 2.987 -36.189 1.00 94.25 207 ASP A O 1
ATOM 1723 N N . ARG A 1 208 ? 43.035 1.215 -37.439 1.00 94.31 208 ARG A N 1
ATOM 1724 C CA . ARG A 1 208 ? 42.510 1.993 -38.571 1.00 94.31 208 ARG A CA 1
ATOM 1725 C C . ARG A 1 208 ? 41.270 2.810 -38.217 1.00 94.31 208 ARG A C 1
ATOM 1727 O O . ARG A 1 208 ? 41.142 3.940 -38.673 1.00 94.31 208 ARG A O 1
ATOM 1734 N N . LEU A 1 209 ? 40.353 2.243 -37.433 1.00 92.19 209 LEU A N 1
ATOM 1735 C CA . LEU A 1 209 ? 39.144 2.949 -37.007 1.00 92.19 209 LEU A CA 1
ATOM 1736 C C . LEU A 1 209 ? 39.471 4.068 -36.006 1.00 92.19 209 LEU A C 1
ATOM 1738 O O . LEU A 1 209 ? 38.856 5.126 -36.077 1.00 92.19 209 LEU A O 1
ATOM 1742 N N . ILE A 1 210 ? 40.445 3.844 -35.118 1.00 92.12 210 ILE A N 1
ATOM 1743 C CA . ILE A 1 210 ? 40.930 4.840 -34.152 1.00 92.12 210 ILE A CA 1
ATOM 1744 C C . ILE A 1 210 ? 41.660 5.973 -34.877 1.00 92.12 210 ILE A C 1
ATOM 1746 O O . ILE A 1 210 ? 41.287 7.124 -34.694 1.00 92.12 210 ILE A O 1
ATOM 1750 N N . ALA A 1 211 ? 42.624 5.654 -35.746 1.00 91.44 211 ALA A N 1
ATOM 1751 C CA . ALA A 1 211 ? 43.375 6.654 -36.506 1.00 91.44 211 ALA A CA 1
ATOM 1752 C C . ALA A 1 211 ? 42.447 7.534 -37.355 1.00 91.44 211 ALA A C 1
ATOM 1754 O O . ALA A 1 211 ? 42.559 8.754 -37.350 1.00 91.44 211 ALA A O 1
ATOM 1755 N N . TRP A 1 212 ? 41.453 6.926 -38.013 1.00 90.94 212 TRP A N 1
ATOM 1756 C CA . TRP A 1 212 ? 40.462 7.687 -38.769 1.00 90.94 212 TRP A CA 1
ATOM 1757 C C . TRP A 1 212 ? 39.634 8.623 -37.878 1.00 90.94 212 TRP A C 1
ATOM 1759 O O . TRP A 1 212 ? 39.327 9.737 -38.292 1.00 90.94 212 TRP A O 1
ATOM 1769 N N . GLN A 1 213 ? 39.278 8.199 -36.660 1.00 88.62 213 GLN A N 1
ATOM 1770 C CA . GLN A 1 213 ? 38.551 9.047 -35.710 1.00 88.62 213 GLN A CA 1
ATOM 1771 C C . GLN A 1 213 ? 39.405 10.181 -35.142 1.00 88.62 213 GLN A C 1
ATOM 1773 O O . GLN A 1 213 ? 38.856 11.240 -34.892 1.00 88.62 213 GLN A O 1
ATOM 1778 N N . GLU A 1 214 ? 40.712 9.996 -34.960 1.00 84.81 214 GLU A N 1
ATOM 1779 C CA . GLU A 1 214 ? 41.619 11.076 -34.538 1.00 84.81 214 GLU A CA 1
ATOM 1780 C C . GLU A 1 214 ? 41.808 12.145 -35.627 1.00 84.81 214 GLU A C 1
ATOM 1782 O O . GLU A 1 214 ? 42.086 13.299 -35.315 1.00 84.81 214 GLU A O 1
ATOM 1787 N N . GLU A 1 215 ? 41.641 11.775 -36.899 1.00 83.75 215 GLU A N 1
ATOM 1788 C CA . GLU A 1 215 ? 41.774 12.686 -38.043 1.00 83.75 215 GLU A CA 1
ATOM 1789 C C . GLU A 1 215 ? 40.453 13.362 -38.461 1.00 83.75 215 GLU A C 1
ATOM 1791 O O . GLU A 1 215 ? 40.489 14.388 -39.139 1.00 83.75 215 GLU A O 1
ATOM 1796 N N . ASN A 1 216 ? 39.290 12.792 -38.107 1.00 78.62 216 ASN A N 1
ATOM 1797 C CA . ASN A 1 216 ? 37.974 13.203 -38.634 1.00 78.62 216 ASN A CA 1
ATOM 1798 C C . ASN A 1 216 ? 36.908 13.533 -37.560 1.00 78.62 216 ASN A C 1
ATOM 1800 O O . ASN A 1 216 ? 35.773 13.847 -37.930 1.00 78.62 216 ASN A O 1
ATOM 1804 N N . CYS A 1 217 ? 37.235 13.467 -36.263 1.00 64.81 217 CYS A N 1
ATOM 1805 C CA . CYS A 1 217 ? 36.400 13.936 -35.143 1.00 64.81 217 CYS A CA 1
ATOM 1806 C C . CYS A 1 217 ? 37.159 14.956 -34.293 1.00 64.81 217 CYS A C 1
ATOM 1808 O O . CYS A 1 217 ? 36.483 15.878 -33.786 1.00 64.81 217 CYS A O 1
#

Solvent-accessible surface area (backbone atoms only — not comparable to full-atom values): 12960 Å² total; per-residue (Å²): 115,75,66,59,61,48,52,53,52,52,52,51,51,50,54,50,50,50,55,53,48,52,56,50,50,58,54,51,52,58,58,54,57,61,65,70,57,62,84,84,84,79,72,76,69,67,63,59,60,60,55,58,55,54,53,53,51,51,51,47,51,54,52,51,42,55,52,24,58,72,78,40,55,86,52,43,78,49,45,64,60,49,52,66,75,32,66,98,40,51,67,62,51,44,53,52,52,48,55,60,49,48,56,55,46,51,55,51,48,46,54,52,26,62,75,77,43,56,85,53,51,81,47,45,66,60,50,48,64,75,32,66,99,40,50,70,59,50,46,51,53,50,54,53,50,51,54,53,46,60,62,54,41,76,76,62,72,87,87,84,84,89,83,92,79,86,92,82,68,97,65,81,87,74,58,69,75,53,54,74,69,53,52,61,67,59,43,34,50,59,25,49,78,69,73,41,80,68,70,76,53,65,64,54,39,40,53,52,54,50,52,51,45,76,76,70,110

Foldseek 3Di:
DVVVVVVVVVVVVVVVVVVVVVVVVVVVVVVVVVVVPPPPPPDPVVVVVVVVLVVVLVVLLVLLLVLCVPPPVVCNVCSVVVSVVCPVNSVVVSVVSCVVVVVVLLVLLCVLCVVPPNVCNVCSVVVCVVCPVNSVVVSVVSVVVSVVVVVVVVVDDDDDDDDDDDDDDPQDDDPLVVLVVDDLVVLLVSCVVVVHDSDDDSVVSSVVSVVVSVVRD

pLDDT: mean 75.71, std 17.84, range [29.25, 95.56]

Sequence (217 aa):
MEKFEREDRERELTRQKEKQAEVEADRSEAVQEAKDMGPIKEFEEEEEEEEEDTEKVEEYRKKITALYKRFNPSKVGDVEGLMLKYKGKEDKLCAAIENKYLGQVREKIESIYQKHNPAKLNDVDRLLHKFKGKEVQLLEAIEKRYAKMAISEKKEEPEKKKKKTEKESEFEYIKPLLIKRMKPHVLKDALKDRGLSTQGTKKDLMDRLIAWQEENC

Secondary structure (DSSP, 8-state):
-HHHHHHHHHHHHHHHHHHHHHHHHHHHHHHHHHHHS----SSSSHHHHHHHHHHHHHHHHHHHHHHHHHH-GGGGGGHHHHHHHTTT-HHHHHHHHHHHHHHHHHHHHHHHHHHH-GGGGGGHHHHHHHTTT-HHHHHHHHHHHHHHHHHHHTT------------S-SSPPPPHHHHHHS-HHHHHHHHHHTT----S-HHHHHHHHHHHHHHH-

Radius of gyration: 45.38 Å; Cα contacts (8 Å, |Δi|>4): 84; chains: 1; bounding box: 76×49×145 Å

Organism: NCBI:txid641309

Mean predicted aligned error: 20.11 Å

InterPro domains:
  IPR003034 SAP domain [PF02037] (186-212)
  IPR003034 SAP domain [PS50800] (179-213)
  IPR003034 SAP domain [SM00513] (179-213)
  IPR036361 SAP domain superfamily [G3DSA:1.10.720.30] (151-217)
  IPR036361 SAP domain superfamily [SSF68906] (180-215)